Protein AF-A0A7S3BG01-F1 (afdb_monomer_lite)

pLDDT: mean 81.99, std 12.21, range [32.97, 96.56]

Organism: NCBI:txid156174

Structure (mmCIF, N/CA/C/O backbone):
data_AF-A0A7S3BG01-F1
#
_entry.id   AF-A0A7S3BG01-F1
#
loop_
_atom_site.group_PDB
_atom_site.id
_atom_site.type_symbol
_atom_site.label_atom_id
_atom_site.label_alt_id
_atom_site.label_comp_id
_atom_site.label_asym_id
_atom_site.label_entity_id
_atom_site.label_seq_id
_atom_site.pdbx_PDB_ins_code
_atom_site.Cartn_x
_atom_site.Cartn_y
_atom_site.Cartn_z
_atom_site.occupancy
_atom_site.B_iso_or_equiv
_atom_site.auth_seq_id
_atom_site.auth_comp_id
_atom_site.auth_asym_id
_atom_site.auth_atom_id
_atom_site.pdbx_PDB_model_num
ATOM 1 N N . ALA A 1 1 ? -32.555 -2.510 25.939 1.00 49.16 1 ALA A N 1
ATOM 2 C CA . ALA A 1 1 ? -31.211 -2.049 26.339 1.00 49.16 1 ALA A CA 1
ATOM 3 C C . ALA A 1 1 ? -30.240 -2.403 25.221 1.00 49.16 1 ALA A C 1
ATOM 5 O O . ALA A 1 1 ? -30.328 -3.517 24.722 1.00 49.16 1 ALA A O 1
ATOM 6 N N . LEU A 1 2 ? -29.386 -1.474 24.777 1.00 60.56 2 LEU A N 1
ATOM 7 C CA . LEU A 1 2 ? -28.295 -1.817 23.855 1.00 60.56 2 LEU A CA 1
ATOM 8 C C . LEU A 1 2 ? -27.398 -2.842 24.545 1.00 60.56 2 LEU A C 1
ATOM 10 O O . LEU A 1 2 ? -27.028 -2.642 25.704 1.00 60.56 2 LEU A O 1
ATOM 14 N N . THR A 1 3 ? -27.088 -3.946 23.868 1.00 81.50 3 THR A N 1
ATOM 15 C CA . THR A 1 3 ? -26.146 -4.912 24.431 1.00 81.50 3 THR A CA 1
ATOM 16 C C . THR A 1 3 ? -24.765 -4.255 24.518 1.00 81.50 3 THR A C 1
ATOM 18 O O . THR A 1 3 ? -24.437 -3.368 23.729 1.00 81.50 3 THR A O 1
ATOM 21 N N . LEU A 1 4 ? -23.938 -4.665 25.483 1.00 81.62 4 LEU A N 1
ATOM 22 C CA . LEU A 1 4 ? -22.584 -4.119 25.676 1.00 81.62 4 LEU A CA 1
ATOM 23 C C . LEU A 1 4 ? -21.764 -4.191 24.369 1.00 81.62 4 LEU A C 1
ATOM 25 O O . LEU A 1 4 ? -21.050 -3.257 24.009 1.00 81.62 4 LEU A O 1
ATOM 29 N N . ARG A 1 5 ? -21.987 -5.259 23.592 1.00 83.81 5 ARG A N 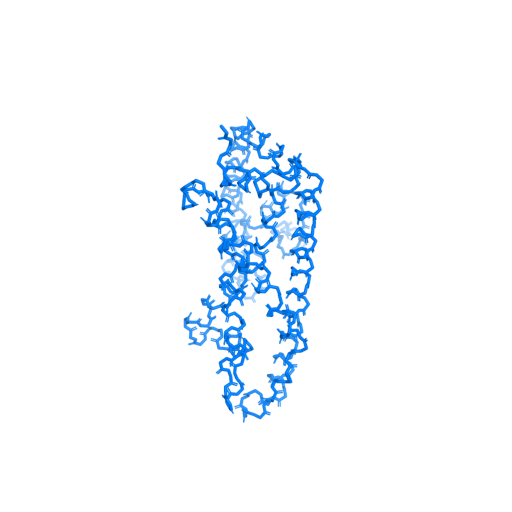1
ATOM 30 C CA . ARG A 1 5 ? -21.440 -5.463 22.248 1.00 83.81 5 ARG A CA 1
ATOM 31 C C . ARG A 1 5 ? -21.884 -4.398 21.243 1.00 83.81 5 ARG A C 1
ATOM 33 O O . ARG A 1 5 ? -21.041 -3.898 20.507 1.00 83.81 5 ARG A O 1
ATOM 40 N N . ASP A 1 6 ? -23.163 -4.026 21.215 1.00 83.81 6 ASP A N 1
ATOM 41 C CA . ASP A 1 6 ? -23.673 -3.003 20.289 1.00 83.81 6 ASP A CA 1
ATOM 42 C C . ASP A 1 6 ? -23.096 -1.619 20.601 1.00 83.81 6 ASP A C 1
ATOM 44 O O . ASP A 1 6 ? -22.781 -0.847 19.692 1.00 83.81 6 ASP A O 1
ATOM 48 N N . SER A 1 7 ? -22.914 -1.312 21.887 1.00 84.38 7 SER A N 1
ATOM 49 C CA . SER A 1 7 ? -22.256 -0.082 22.333 1.00 84.38 7 SER A CA 1
ATOM 50 C C . SER A 1 7 ? -20.783 -0.049 21.911 1.00 84.38 7 SER A C 1
ATOM 52 O O . SER A 1 7 ? -20.334 0.948 21.344 1.00 84.38 7 SER A O 1
ATOM 54 N N . CYS A 1 8 ? -20.043 -1.150 22.093 1.00 85.25 8 CYS A N 1
ATOM 55 C CA . CYS A 1 8 ? -18.658 -1.261 21.626 1.00 85.25 8 CYS A CA 1
ATOM 56 C C . CYS A 1 8 ? -18.545 -1.234 20.094 1.00 85.25 8 CYS A C 1
ATOM 58 O O . CYS A 1 8 ? -17.636 -0.608 19.550 1.00 85.25 8 CYS A O 1
ATOM 60 N N . TYR A 1 9 ? -19.482 -1.860 19.380 1.00 86.81 9 TYR A N 1
ATOM 61 C CA . TYR A 1 9 ? -19.549 -1.789 17.924 1.00 86.81 9 TYR A CA 1
ATOM 62 C C . TYR A 1 9 ? -19.709 -0.343 17.453 1.00 86.81 9 TYR A C 1
ATOM 64 O O . TYR A 1 9 ? -18.933 0.107 16.615 1.00 86.81 9 TYR A O 1
ATOM 72 N N . ARG A 1 10 ? -20.663 0.409 18.021 1.00 84.44 10 ARG A N 1
ATOM 73 C CA . ARG A 1 10 ? -20.873 1.827 17.683 1.00 84.44 10 ARG A CA 1
ATOM 74 C C . ARG A 1 10 ? -19.623 2.662 17.959 1.00 84.44 10 ARG A C 1
ATOM 76 O O . ARG A 1 10 ? -19.228 3.444 17.098 1.00 84.44 10 ARG A O 1
ATOM 83 N N . PHE A 1 11 ? -18.962 2.428 19.091 1.00 88.12 11 PHE A N 1
ATOM 84 C CA . PHE A 1 11 ? -17.703 3.087 19.439 1.00 88.12 11 PHE A CA 1
ATOM 85 C C . PHE A 1 11 ? -16.589 2.841 18.402 1.00 88.12 11 PHE A C 1
ATOM 87 O O . PHE A 1 11 ? -15.904 3.775 17.999 1.00 88.12 11 PHE A O 1
ATOM 94 N N . LEU A 1 12 ? -16.419 1.600 17.929 1.00 84.69 12 LEU A N 1
ATOM 95 C CA . LEU A 1 12 ? -15.351 1.233 16.983 1.00 84.69 12 LEU A CA 1
ATOM 96 C C . LEU A 1 12 ? -15.698 1.494 15.508 1.00 84.69 12 LEU A C 1
ATOM 98 O O . LEU A 1 12 ? -14.804 1.629 14.669 1.00 84.69 12 LEU A O 1
ATOM 102 N N . ALA A 1 13 ? -16.983 1.482 15.152 1.00 81.12 13 ALA A N 1
ATOM 103 C CA . ALA A 1 13 ? -17.444 1.625 13.772 1.00 81.12 13 ALA A CA 1
ATOM 104 C C . ALA A 1 13 ? -17.638 3.092 13.365 1.00 81.12 13 ALA A C 1
ATOM 106 O O . ALA A 1 13 ? -17.396 3.441 12.206 1.00 81.12 13 ALA A O 1
ATOM 107 N N . SER A 1 14 ? -18.061 3.951 14.297 1.00 81.75 14 SER A N 1
ATOM 108 C CA . SER A 1 14 ? -18.353 5.360 14.025 1.00 81.75 14 SER A CA 1
ATOM 109 C C . SER A 1 14 ? -17.494 6.296 14.881 1.00 81.75 14 SER A C 1
ATOM 111 O O . SER A 1 14 ? -17.757 6.416 16.072 1.00 81.75 14 SER A O 1
ATOM 113 N N . PRO A 1 15 ? -16.533 7.039 14.292 1.00 80.56 15 PRO A N 1
ATOM 114 C CA . PRO A 1 15 ? -15.675 7.954 15.052 1.00 80.56 15 PRO A CA 1
ATOM 115 C C . PRO A 1 15 ? -16.462 9.082 15.739 1.00 80.56 15 PRO A C 1
ATOM 117 O O . PRO A 1 15 ? -16.045 9.583 16.773 1.00 80.56 15 PRO A O 1
ATOM 120 N N . ASN A 1 16 ? -17.633 9.444 15.204 1.00 82.25 16 ASN A N 1
ATOM 121 C CA . ASN A 1 16 ? -18.475 10.520 15.731 1.00 82.25 16 ASN A CA 1
ATOM 122 C C . ASN A 1 16 ? -19.481 10.055 16.802 1.00 82.25 16 ASN A C 1
ATOM 124 O O . ASN A 1 16 ? -20.360 10.829 17.168 1.00 82.25 16 ASN A O 1
ATOM 128 N N . SER A 1 17 ? -19.420 8.806 17.285 1.00 87.06 17 SER A N 1
ATOM 129 C CA . SER A 1 17 ? -20.391 8.325 18.283 1.00 87.06 17 SER A CA 1
ATOM 130 C C . SER A 1 17 ? -20.211 8.955 19.664 1.00 87.06 17 SER A C 1
ATOM 132 O O . SER A 1 17 ? -21.179 9.094 20.404 1.00 87.06 17 SER A O 1
ATOM 134 N N . SER A 1 18 ? -18.974 9.282 20.039 1.00 90.75 18 SER A N 1
ATOM 135 C CA . SER A 1 18 ? -18.628 9.906 21.318 1.00 90.75 18 SER A CA 1
ATOM 136 C C . SER A 1 18 ? -17.285 10.625 21.212 1.00 90.75 18 SER A C 1
ATOM 138 O O . SER A 1 18 ? -16.459 10.288 20.365 1.00 90.75 18 SER A O 1
ATOM 140 N N . THR A 1 19 ? -17.016 11.570 22.115 1.00 88.44 19 THR A N 1
ATOM 141 C CA . THR A 1 19 ? -15.713 12.255 22.184 1.00 88.44 19 THR A CA 1
ATOM 142 C C . THR A 1 19 ? -14.562 11.268 22.399 1.00 88.44 19 THR A C 1
ATOM 144 O O . THR A 1 19 ? -13.500 11.410 21.802 1.00 88.44 19 THR A O 1
ATOM 147 N N . SER A 1 20 ? -14.777 10.215 23.194 1.00 89.00 20 SER A N 1
ATOM 148 C CA . SER A 1 20 ? -13.797 9.141 23.389 1.00 89.00 20 SER A CA 1
ATOM 149 C C . SER A 1 20 ? -13.569 8.307 22.123 1.00 89.00 20 SER A C 1
ATOM 151 O O . SER A 1 20 ? -12.427 7.956 21.831 1.00 89.00 20 SER A O 1
ATOM 153 N N . ALA A 1 21 ? -14.620 8.028 21.343 1.00 88.06 21 ALA A N 1
ATOM 154 C CA . ALA A 1 21 ? -14.506 7.323 20.065 1.00 88.06 21 ALA A CA 1
ATOM 155 C C . ALA A 1 21 ? -13.733 8.159 19.046 1.00 88.06 21 ALA A C 1
ATOM 157 O O . ALA A 1 21 ? -12.915 7.620 18.297 1.00 88.06 21 ALA A O 1
ATOM 158 N N . LEU A 1 22 ? -13.947 9.477 19.062 1.00 88.12 22 LEU A N 1
ATOM 159 C CA . LEU A 1 22 ? -13.232 10.420 18.218 1.00 88.12 22 LEU A CA 1
ATOM 160 C C . LEU A 1 22 ? -11.743 10.445 18.568 1.00 88.12 22 LEU A C 1
ATOM 162 O O . LEU A 1 22 ? -10.914 10.292 17.678 1.00 88.12 22 LEU A O 1
ATOM 166 N N . LEU A 1 23 ? -11.397 10.570 19.853 1.00 90.38 23 LEU A N 1
ATOM 167 C CA . LEU A 1 23 ? -10.003 10.561 20.308 1.00 90.38 23 LEU A CA 1
ATOM 168 C C . LEU A 1 23 ? -9.296 9.246 19.966 1.00 90.38 23 LEU A C 1
ATOM 170 O O . LEU A 1 23 ? -8.207 9.269 19.398 1.00 90.38 23 LEU A O 1
ATOM 174 N N . PHE A 1 24 ? -9.931 8.107 20.249 1.00 89.94 24 PHE A N 1
ATOM 175 C CA . PHE A 1 24 ? -9.386 6.792 19.909 1.00 89.94 24 PHE A CA 1
ATOM 176 C C . PHE A 1 24 ? -9.181 6.636 18.397 1.00 89.94 24 PHE A C 1
ATOM 178 O O . PHE A 1 24 ? -8.123 6.202 17.947 1.00 89.94 24 PHE A O 1
ATOM 185 N N . SER A 1 25 ? -10.169 7.038 17.597 1.00 87.19 25 SER A N 1
ATOM 186 C CA . SER A 1 25 ? -10.097 6.969 16.136 1.00 87.19 25 SER A CA 1
ATOM 187 C C . SER A 1 25 ? -9.003 7.871 15.562 1.00 87.19 25 SER A C 1
ATOM 189 O O . SER A 1 25 ? -8.256 7.440 14.686 1.00 87.19 25 SER A O 1
ATOM 191 N N . SER A 1 26 ? -8.871 9.096 16.076 1.00 87.31 26 SER A N 1
ATOM 192 C CA . SER A 1 26 ? -7.808 10.031 15.697 1.00 87.31 26 SER A CA 1
ATOM 193 C C . SER A 1 26 ? -6.425 9.502 16.074 1.00 87.31 26 SER A C 1
ATOM 195 O O . SER A 1 26 ? -5.495 9.606 15.279 1.00 87.31 26 SER A O 1
ATOM 197 N N . PHE A 1 27 ? -6.293 8.872 17.245 1.00 90.44 27 PHE A N 1
ATOM 198 C CA . PHE A 1 27 ? -5.055 8.220 17.672 1.00 90.44 27 PHE A CA 1
ATOM 199 C C . PHE A 1 27 ? -4.664 7.062 16.740 1.00 90.44 27 PHE A C 1
ATOM 201 O O . PHE A 1 27 ? -3.536 7.021 16.251 1.00 90.44 27 PHE A O 1
ATOM 208 N N . VAL A 1 28 ? -5.605 6.162 16.429 1.00 88.56 28 VAL A N 1
ATOM 209 C CA . VAL A 1 28 ? -5.383 5.032 15.507 1.00 88.56 28 VAL A CA 1
ATOM 210 C C . VAL A 1 28 ? -5.031 5.510 14.093 1.00 88.56 28 VAL A C 1
ATOM 212 O O . VAL A 1 28 ? -4.204 4.903 13.408 1.00 88.56 28 VAL A O 1
ATOM 215 N N . LEU A 1 29 ? -5.631 6.609 13.639 1.00 87.56 29 LEU A N 1
ATOM 216 C CA . LEU A 1 29 ? -5.275 7.225 12.366 1.00 87.56 29 LEU A CA 1
ATOM 217 C C . LEU A 1 29 ? -3.842 7.769 12.400 1.00 87.56 29 LEU A C 1
ATOM 219 O O . LEU A 1 29 ? -3.043 7.427 11.532 1.00 87.56 29 LEU A O 1
ATOM 223 N N . LEU A 1 30 ? -3.500 8.560 13.416 1.00 90.31 30 LEU A N 1
ATOM 224 C CA . LEU A 1 30 ? -2.181 9.173 13.551 1.00 90.31 30 LEU A CA 1
ATOM 225 C C . LEU A 1 30 ? -1.074 8.114 13.609 1.00 90.31 30 LEU A C 1
ATOM 227 O O . LEU A 1 30 ? -0.109 8.198 12.851 1.00 90.31 30 LEU A O 1
ATOM 231 N N . ILE A 1 31 ? -1.245 7.066 14.418 1.00 91.31 31 ILE A N 1
ATOM 232 C CA . ILE A 1 31 ? -0.265 5.975 14.498 1.00 91.31 31 ILE A CA 1
ATOM 233 C C . ILE A 1 31 ? -0.158 5.198 13.175 1.00 91.31 31 ILE A C 1
ATOM 235 O O . ILE A 1 31 ? 0.930 4.763 12.801 1.00 91.31 31 ILE A O 1
ATOM 239 N N . SER A 1 32 ? -1.254 5.079 12.415 1.00 89.31 32 SER A N 1
ATOM 240 C CA . SER A 1 32 ? -1.233 4.460 11.084 1.00 89.31 32 SER A CA 1
ATOM 241 C C . SER A 1 32 ? -0.465 5.308 10.064 1.00 89.31 32 SER A C 1
ATOM 243 O O . SER A 1 32 ? 0.279 4.742 9.267 1.00 89.31 32 SER A O 1
ATOM 245 N N . VAL A 1 33 ? -0.588 6.645 10.099 1.00 90.19 33 VAL A N 1
ATOM 246 C CA . VAL A 1 33 ? 0.218 7.551 9.253 1.00 90.19 33 VAL A CA 1
ATOM 247 C C . VAL A 1 33 ? 1.697 7.406 9.596 1.00 90.19 33 VAL A C 1
ATOM 249 O O . VAL A 1 33 ? 2.514 7.173 8.705 1.00 90.19 33 VAL A O 1
ATOM 252 N N . ILE A 1 34 ? 2.039 7.494 10.885 1.00 91.56 34 ILE A N 1
ATOM 253 C CA . ILE A 1 34 ? 3.430 7.385 11.339 1.00 91.56 34 ILE A CA 1
ATOM 254 C C . ILE A 1 34 ? 4.006 6.022 10.942 1.00 91.56 34 ILE A C 1
ATOM 256 O O . ILE A 1 34 ? 5.117 5.968 10.433 1.00 91.56 34 ILE A O 1
ATOM 260 N N . SER A 1 35 ? 3.237 4.935 11.070 1.00 91.38 35 SER A N 1
ATOM 261 C CA . SER A 1 35 ? 3.665 3.598 10.637 1.00 91.38 35 SER A CA 1
ATOM 262 C C . SER A 1 35 ? 4.067 3.544 9.159 1.00 91.38 35 SER A C 1
ATOM 264 O O . SER A 1 35 ? 5.049 2.879 8.835 1.00 91.38 35 SER A O 1
ATOM 266 N N . ILE A 1 36 ? 3.350 4.234 8.267 1.00 90.69 36 ILE A N 1
ATOM 267 C CA . ILE A 1 36 ? 3.670 4.264 6.829 1.00 90.69 36 ILE A CA 1
ATOM 268 C C . ILE A 1 36 ? 4.959 5.051 6.580 1.00 90.69 36 ILE A C 1
ATOM 270 O O . ILE A 1 36 ? 5.802 4.616 5.799 1.00 90.69 36 ILE A O 1
ATOM 274 N N . ILE A 1 37 ? 5.135 6.180 7.271 1.00 91.44 37 ILE A N 1
ATOM 275 C CA . ILE A 1 37 ? 6.354 6.992 7.169 1.00 91.44 37 ILE A CA 1
ATOM 276 C C . ILE A 1 37 ? 7.558 6.195 7.680 1.00 91.44 37 ILE A C 1
ATOM 278 O O . ILE A 1 37 ? 8.570 6.105 6.989 1.00 91.44 37 ILE A O 1
ATOM 282 N N . THR A 1 38 ? 7.442 5.559 8.850 1.00 90.06 38 THR A N 1
ATOM 283 C CA . THR A 1 38 ? 8.518 4.724 9.395 1.00 90.06 38 THR A CA 1
ATOM 284 C C . THR A 1 38 ? 8.839 3.554 8.473 1.00 90.06 38 THR A C 1
ATOM 286 O O . THR A 1 38 ? 10.011 3.288 8.240 1.00 90.06 38 THR A O 1
ATOM 289 N N . LEU A 1 39 ? 7.828 2.904 7.889 1.00 88.12 39 LEU A N 1
ATOM 290 C CA . LEU A 1 39 ? 8.026 1.831 6.914 1.00 88.12 39 LEU A CA 1
ATOM 291 C C . LEU A 1 39 ? 8.820 2.303 5.689 1.00 88.12 39 LEU A C 1
ATOM 293 O O . LEU A 1 39 ? 9.698 1.582 5.223 1.00 88.12 39 LEU A O 1
ATOM 297 N N . ALA A 1 40 ? 8.513 3.489 5.159 1.00 88.94 40 ALA A N 1
ATOM 298 C CA . ALA A 1 40 ? 9.223 4.044 4.010 1.00 88.94 40 ALA A CA 1
ATOM 299 C C . ALA A 1 40 ? 10.697 4.326 4.342 1.00 88.94 40 ALA A C 1
ATOM 301 O O . ALA A 1 40 ? 11.585 3.954 3.575 1.00 88.94 40 ALA A O 1
ATOM 302 N N . ILE A 1 41 ? 10.954 4.924 5.510 1.00 89.56 41 ILE A N 1
ATOM 303 C CA . ILE A 1 41 ? 12.311 5.198 5.999 1.00 89.56 41 ILE A CA 1
ATOM 304 C C . ILE A 1 41 ? 13.077 3.890 6.230 1.00 89.56 41 ILE A C 1
ATOM 306 O O . ILE A 1 41 ? 14.218 3.763 5.792 1.00 89.56 41 ILE A O 1
ATOM 310 N N . GLU A 1 42 ? 12.452 2.904 6.876 1.00 84.75 42 GLU A N 1
ATOM 311 C CA . GLU A 1 42 ? 13.056 1.598 7.147 1.00 84.75 42 GLU A CA 1
ATOM 312 C C . GLU A 1 42 ? 13.398 0.877 5.840 1.00 84.75 42 GLU A C 1
ATOM 314 O O . GLU A 1 42 ? 14.542 0.484 5.651 1.00 84.75 42 GLU A O 1
ATOM 319 N N . ASN A 1 43 ? 12.464 0.791 4.887 1.00 83.81 43 ASN A N 1
ATOM 320 C CA . ASN A 1 43 ? 12.722 0.174 3.584 1.00 83.81 43 ASN A CA 1
ATOM 321 C C . ASN A 1 43 ? 13.886 0.852 2.838 1.00 83.81 43 ASN A C 1
ATOM 323 O O . ASN A 1 43 ? 14.721 0.161 2.254 1.00 83.81 43 ASN A O 1
ATOM 327 N N . ASN A 1 44 ? 13.966 2.186 2.869 1.00 85.69 44 ASN A N 1
ATOM 328 C CA . ASN A 1 44 ? 15.070 2.920 2.251 1.00 85.69 44 ASN A CA 1
ATOM 329 C C . ASN A 1 44 ? 16.413 2.603 2.926 1.00 85.69 44 ASN A C 1
ATOM 331 O O . ASN A 1 44 ? 17.391 2.288 2.249 1.00 85.69 44 ASN A O 1
ATOM 335 N N . ASN A 1 45 ? 16.454 2.634 4.259 1.00 83.31 45 ASN A N 1
ATOM 336 C CA . ASN A 1 45 ? 17.669 2.347 5.019 1.00 83.31 45 ASN A CA 1
ATOM 337 C C . ASN A 1 45 ? 18.151 0.910 4.793 1.00 83.31 45 ASN A C 1
ATOM 339 O O . ASN A 1 45 ? 19.341 0.699 4.572 1.00 83.31 45 ASN A O 1
ATOM 343 N N . GLU A 1 46 ? 17.239 -0.063 4.789 1.00 79.25 46 GLU A N 1
ATOM 344 C CA . GLU A 1 46 ? 17.565 -1.466 4.512 1.00 79.25 46 GLU A CA 1
ATOM 345 C C . GLU A 1 46 ? 18.097 -1.643 3.085 1.00 79.25 46 GLU A C 1
ATOM 347 O O . GLU A 1 46 ? 19.096 -2.325 2.878 1.00 79.25 46 GLU A O 1
ATOM 352 N N . THR A 1 47 ? 17.509 -0.955 2.103 1.00 79.62 47 THR A N 1
ATOM 353 C CA . THR A 1 47 ? 17.993 -0.990 0.712 1.00 79.62 47 THR A CA 1
ATOM 354 C C . THR A 1 47 ? 19.411 -0.426 0.591 1.00 79.62 47 THR A C 1
ATOM 356 O O . THR A 1 47 ? 20.250 -0.996 -0.106 1.00 79.62 47 THR A O 1
ATOM 359 N N . ILE A 1 48 ? 19.714 0.675 1.288 1.00 83.06 48 ILE A N 1
ATOM 360 C CA . ILE A 1 48 ? 21.059 1.271 1.299 1.00 83.06 48 ILE A CA 1
ATOM 361 C C . ILE A 1 48 ? 22.066 0.332 1.971 1.00 83.06 48 ILE A C 1
ATOM 363 O O . ILE A 1 48 ? 23.155 0.132 1.436 1.00 83.06 48 ILE A O 1
ATOM 367 N N . LYS A 1 49 ? 21.700 -0.273 3.109 1.00 80.75 49 LYS A N 1
ATOM 368 C CA . LYS A 1 49 ? 22.544 -1.254 3.806 1.00 80.75 49 LYS A CA 1
ATOM 369 C C . LYS A 1 49 ? 22.862 -2.456 2.915 1.00 80.75 49 LYS A C 1
ATOM 371 O O . LYS A 1 49 ? 24.028 -2.825 2.827 1.00 80.75 49 LYS A O 1
ATOM 376 N N . LEU A 1 50 ? 21.864 -3.013 2.219 1.00 78.19 50 LEU A N 1
ATOM 377 C CA . LEU A 1 50 ? 22.078 -4.090 1.243 1.00 78.19 50 LEU A CA 1
ATOM 378 C C . LEU A 1 50 ? 23.033 -3.657 0.148 1.00 78.19 50 LEU A C 1
ATOM 380 O O . LEU A 1 50 ? 24.016 -4.338 -0.107 1.00 78.19 50 LEU A O 1
ATOM 384 N N . ARG A 1 51 ? 22.765 -2.512 -0.484 1.00 83.12 51 ARG A N 1
ATOM 385 C CA . ARG A 1 51 ? 23.587 -2.023 -1.592 1.00 83.12 51 ARG A CA 1
ATOM 386 C C . ARG A 1 51 ? 25.055 -1.890 -1.187 1.00 83.12 51 ARG A C 1
ATOM 388 O O . ARG A 1 51 ? 25.923 -2.312 -1.942 1.00 83.12 51 ARG A O 1
ATOM 395 N N . ASN A 1 52 ? 25.323 -1.339 -0.004 1.00 84.94 52 ASN A N 1
ATOM 396 C CA . ASN A 1 52 ? 26.684 -1.202 0.507 1.00 84.94 52 ASN A CA 1
ATOM 397 C C . ASN A 1 52 ? 27.299 -2.576 0.835 1.00 84.94 52 ASN A C 1
ATOM 399 O O . ASN A 1 52 ? 28.422 -2.845 0.432 1.00 84.94 52 ASN A O 1
ATOM 403 N N . ALA A 1 53 ? 26.547 -3.486 1.467 1.00 80.75 53 ALA A N 1
ATOM 404 C CA . ALA A 1 53 ? 27.030 -4.832 1.790 1.00 80.75 53 ALA A 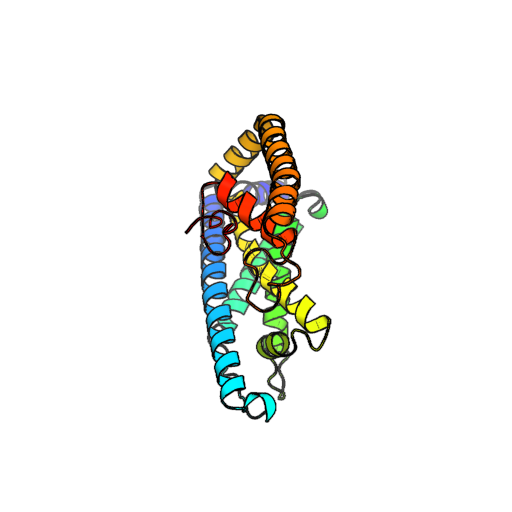CA 1
ATOM 405 C C . ALA A 1 53 ? 27.344 -5.688 0.546 1.00 80.75 53 ALA A C 1
ATOM 407 O O . ALA A 1 53 ? 28.283 -6.484 0.568 1.00 80.75 53 ALA A O 1
ATOM 408 N N . LEU A 1 54 ? 26.575 -5.522 -0.538 1.00 82.38 54 LEU A N 1
ATOM 409 C CA . LEU A 1 54 ? 26.864 -6.140 -1.834 1.00 82.38 54 LEU A CA 1
ATOM 410 C C . LEU A 1 54 ? 28.107 -5.520 -2.488 1.00 82.38 54 LEU A C 1
ATOM 412 O O . LEU A 1 54 ? 28.922 -6.256 -3.037 1.00 82.38 54 LEU A O 1
ATOM 416 N N . ALA A 1 55 ? 28.269 -4.194 -2.420 1.00 85.88 55 ALA A N 1
ATOM 417 C CA . ALA A 1 55 ? 29.432 -3.502 -2.980 1.00 85.88 55 ALA A CA 1
ATOM 418 C C . ALA A 1 55 ? 30.740 -3.875 -2.261 1.00 85.88 55 ALA A C 1
ATOM 420 O O . ALA A 1 55 ? 31.760 -4.082 -2.913 1.00 85.88 55 ALA A O 1
ATOM 421 N N . ASP A 1 56 ? 30.688 -4.020 -0.936 1.00 85.88 56 ASP A N 1
ATOM 422 C CA . ASP A 1 56 ? 31.841 -4.367 -0.100 1.00 85.88 56 ASP A CA 1
ATOM 423 C C . ASP A 1 56 ? 32.130 -5.883 -0.073 1.00 85.88 56 ASP A C 1
ATOM 425 O O . ASP A 1 56 ? 33.070 -6.324 0.584 1.00 85.88 56 ASP A O 1
ATOM 429 N N . GLY A 1 57 ? 31.304 -6.715 -0.721 1.00 80.25 57 GLY A N 1
ATOM 430 C CA . GLY A 1 57 ? 31.437 -8.181 -0.734 1.00 80.25 57 GLY A CA 1
ATOM 431 C C . GLY A 1 57 ? 31.123 -8.885 0.597 1.00 80.25 57 GLY A C 1
ATOM 432 O O . GLY A 1 57 ? 30.992 -10.108 0.627 1.00 80.25 57 GLY A O 1
ATOM 433 N N . THR A 1 58 ? 30.922 -8.133 1.683 1.00 79.00 58 THR A N 1
ATOM 434 C CA . THR A 1 58 ? 30.616 -8.646 3.035 1.00 79.00 58 THR A CA 1
ATOM 435 C C . THR A 1 58 ? 29.339 -9.485 3.097 1.00 79.00 58 THR A C 1
ATOM 437 O O . THR A 1 58 ? 29.216 -10.375 3.940 1.00 79.00 58 THR A O 1
ATOM 440 N N . TYR A 1 59 ? 28.385 -9.235 2.191 1.00 73.00 59 TYR A N 1
ATOM 441 C CA . TYR A 1 59 ? 27.178 -10.050 2.075 1.00 73.00 59 TYR A CA 1
ATOM 442 C C . TYR A 1 59 ? 27.481 -11.474 1.578 1.00 73.00 59 TYR A C 1
ATOM 444 O O . TYR A 1 59 ? 26.972 -12.443 2.140 1.00 73.00 59 TYR A O 1
ATOM 452 N N . ALA A 1 60 ? 28.327 -11.608 0.550 1.00 73.38 60 ALA A N 1
ATOM 453 C CA . ALA A 1 60 ? 28.699 -12.899 -0.033 1.00 73.38 60 ALA A CA 1
ATOM 454 C C . ALA A 1 60 ? 29.611 -13.713 0.897 1.00 73.38 60 ALA A C 1
ATOM 456 O O . ALA A 1 60 ? 29.507 -14.936 0.953 1.00 73.38 60 ALA A O 1
ATOM 457 N N . ASP A 1 61 ? 30.459 -13.022 1.657 1.00 74.44 61 ASP A N 1
ATOM 458 C CA . ASP A 1 61 ? 31.381 -13.616 2.629 1.00 74.44 61 ASP A CA 1
ATOM 459 C C . ASP A 1 61 ? 30.690 -13.993 3.959 1.00 74.44 61 ASP A C 1
ATOM 461 O O . ASP A 1 61 ? 31.293 -14.580 4.853 1.00 74.44 61 ASP A O 1
ATOM 465 N N . GLY A 1 62 ? 29.404 -13.647 4.123 1.00 70.12 62 GLY A N 1
ATOM 466 C CA . GLY A 1 62 ? 28.629 -13.938 5.335 1.00 70.12 62 GLY A CA 1
ATOM 467 C C . GLY A 1 62 ? 29.092 -13.176 6.584 1.00 70.12 62 GLY A C 1
ATOM 468 O O . GLY A 1 62 ? 28.602 -13.444 7.678 1.00 70.12 62 GLY A O 1
ATOM 469 N N . THR A 1 63 ? 30.010 -12.220 6.430 1.00 68.94 63 THR A N 1
ATOM 470 C CA . THR A 1 63 ? 30.576 -11.388 7.504 1.00 68.94 63 THR A CA 1
ATOM 471 C C . THR A 1 63 ? 29.741 -10.140 7.793 1.00 68.94 63 THR A C 1
ATOM 473 O O . THR A 1 63 ? 30.004 -9.419 8.758 1.00 68.94 63 THR A O 1
ATOM 476 N N . TYR A 1 64 ? 28.704 -9.886 6.991 1.00 68.50 64 TYR A N 1
ATOM 477 C CA . TYR A 1 64 ? 27.748 -8.813 7.231 1.00 68.50 64 TYR A CA 1
ATOM 478 C C . TYR A 1 64 ? 26.966 -9.039 8.534 1.00 68.50 64 TYR A C 1
ATOM 480 O O . TYR A 1 64 ? 26.136 -9.944 8.635 1.00 68.50 64 TYR A O 1
ATOM 488 N N . ASN A 1 65 ? 27.185 -8.165 9.518 1.00 63.75 65 ASN A N 1
ATOM 489 C CA . ASN A 1 65 ? 26.392 -8.128 10.740 1.00 63.75 65 ASN A CA 1
ATOM 490 C C . ASN A 1 65 ? 25.299 -7.053 10.608 1.00 63.75 65 ASN A C 1
ATOM 492 O O . ASN A 1 65 ? 25.619 -5.860 10.656 1.00 63.75 65 ASN A O 1
ATOM 496 N N . PRO A 1 66 ? 24.018 -7.421 10.423 1.00 64.19 66 PRO A N 1
ATOM 497 C CA . PRO A 1 66 ? 22.944 -6.446 10.468 1.00 64.19 66 PRO A CA 1
ATOM 498 C C . PRO A 1 66 ? 22.858 -5.898 11.892 1.00 64.19 66 PRO A C 1
ATOM 500 O O . PRO A 1 66 ? 22.392 -6.586 12.799 1.00 64.19 66 PRO A O 1
ATOM 503 N N . GLU A 1 67 ? 23.307 -4.658 12.100 1.00 59.91 67 GLU A N 1
ATOM 504 C CA . GLU A 1 67 ? 23.082 -3.963 13.368 1.00 59.91 67 GLU A CA 1
ATOM 505 C C . GLU A 1 67 ? 21.607 -4.077 13.764 1.00 59.91 67 GLU A C 1
ATOM 507 O O . GLU A 1 67 ? 20.726 -3.884 12.916 1.00 59.91 67 GLU A O 1
ATOM 512 N N . LEU A 1 68 ? 21.350 -4.380 15.046 1.00 54.00 68 LEU A N 1
ATOM 513 C CA . LEU A 1 68 ? 20.001 -4.480 15.598 1.00 54.00 68 LEU A CA 1
ATOM 514 C C . LEU A 1 68 ? 19.173 -3.285 15.120 1.00 54.00 68 LEU A C 1
ATOM 516 O O . LEU A 1 68 ? 19.498 -2.128 15.400 1.00 54.00 68 LEU A O 1
ATOM 520 N N . ASN A 1 69 ? 18.105 -3.574 14.378 1.00 63.31 69 ASN A N 1
ATOM 521 C CA . ASN A 1 69 ? 17.267 -2.541 13.798 1.00 63.31 69 ASN A CA 1
ATOM 522 C C . ASN A 1 69 ? 16.736 -1.634 14.911 1.00 63.31 69 ASN A C 1
ATOM 524 O O . ASN A 1 69 ? 15.900 -2.047 15.713 1.00 63.31 69 ASN A O 1
ATOM 528 N N . SER A 1 70 ? 17.167 -0.368 14.913 1.00 67.00 70 SER A N 1
ATOM 529 C CA . SER A 1 70 ? 16.675 0.679 15.825 1.00 67.00 70 SER A CA 1
ATOM 530 C C . SER A 1 70 ? 15.134 0.769 15.836 1.00 67.00 70 SER A C 1
ATOM 532 O O . SER A 1 70 ? 14.522 1.132 16.837 1.00 67.00 70 SER A O 1
ATOM 534 N N . PHE A 1 71 ? 14.487 0.333 14.749 1.00 81.12 71 PHE A N 1
ATOM 535 C CA . PHE A 1 71 ? 13.034 0.298 14.583 1.00 81.12 71 PHE A CA 1
ATOM 536 C C . PHE A 1 71 ? 12.338 -0.974 15.100 1.00 81.12 71 PHE A C 1
ATOM 538 O O . PHE A 1 71 ? 11.110 -1.037 15.079 1.00 81.12 71 PHE A O 1
ATOM 545 N N . GLN A 1 72 ? 13.058 -1.985 15.598 1.00 82.69 72 GLN A N 1
ATOM 546 C CA . GLN A 1 72 ? 12.455 -3.251 16.038 1.00 82.69 72 GLN A CA 1
ATOM 547 C C . GLN A 1 72 ? 11.434 -3.047 17.166 1.00 82.69 72 GLN A C 1
ATOM 549 O O . GLN A 1 72 ? 10.307 -3.536 17.074 1.00 82.69 72 GLN A O 1
ATOM 554 N N . GLY A 1 73 ? 11.792 -2.278 18.201 1.00 86.75 73 GLY A N 1
ATOM 555 C CA . GLY A 1 73 ? 10.878 -1.967 19.307 1.00 86.75 73 GLY A CA 1
ATOM 556 C C . GLY A 1 73 ? 9.633 -1.206 18.840 1.00 86.75 73 GLY A C 1
ATOM 557 O O . GLY A 1 73 ? 8.518 -1.512 19.262 1.00 86.75 73 GLY A O 1
ATOM 558 N N . TRP A 1 74 ? 9.808 -0.277 17.898 1.00 89.81 74 TRP A N 1
ATOM 559 C CA . TRP A 1 74 ? 8.706 0.462 17.285 1.00 89.81 74 TRP A CA 1
ATOM 560 C C . TRP A 1 74 ? 7.763 -0.454 16.493 1.00 89.81 74 TRP A C 1
ATOM 562 O O . TRP A 1 74 ? 6.547 -0.388 16.664 1.00 89.81 74 TRP A O 1
ATOM 572 N N . ASN A 1 75 ? 8.305 -1.370 15.690 1.00 88.88 75 ASN A N 1
ATOM 573 C CA . ASN A 1 75 ? 7.516 -2.329 14.919 1.00 88.88 75 ASN A CA 1
ATOM 574 C C . ASN A 1 75 ? 6.735 -3.303 15.817 1.00 88.88 75 ASN A C 1
ATOM 576 O O . ASN A 1 75 ? 5.584 -3.619 15.513 1.00 88.88 75 ASN A O 1
ATOM 580 N N . ILE A 1 76 ? 7.307 -3.722 16.951 1.00 90.81 76 ILE A N 1
ATOM 581 C CA . ILE A 1 76 ? 6.600 -4.523 17.964 1.00 90.81 76 ILE A CA 1
ATOM 582 C C . ILE A 1 76 ? 5.462 -3.712 18.595 1.00 90.81 76 ILE A C 1
ATOM 584 O O . ILE A 1 76 ? 4.339 -4.204 18.691 1.00 90.81 76 ILE A O 1
ATOM 588 N N . PHE A 1 77 ? 5.715 -2.459 18.981 1.00 93.19 77 PHE A N 1
ATOM 589 C CA . PHE A 1 77 ? 4.691 -1.573 19.541 1.00 93.19 77 PHE A CA 1
ATOM 590 C C . PHE A 1 77 ? 3.514 -1.355 18.571 1.00 93.19 77 PHE A C 1
ATOM 592 O O . PHE A 1 77 ? 2.345 -1.486 18.956 1.00 93.19 77 PHE A O 1
ATOM 599 N N . LEU A 1 78 ? 3.812 -1.091 17.296 1.00 92.38 78 LEU A N 1
ATOM 600 C CA . LEU A 1 78 ? 2.808 -0.975 16.237 1.00 92.38 78 LEU A CA 1
ATOM 601 C C . LEU A 1 78 ? 2.016 -2.274 16.059 1.00 92.38 78 LEU A C 1
ATOM 603 O O . LEU A 1 78 ? 0.789 -2.237 15.937 1.00 92.38 78 LEU A O 1
ATOM 607 N N . LEU A 1 79 ? 2.701 -3.421 16.075 1.00 92.88 79 LEU A N 1
ATOM 608 C CA . LEU A 1 79 ? 2.074 -4.731 15.936 1.00 92.88 79 LEU A CA 1
ATOM 609 C C . LEU A 1 79 ? 1.091 -4.995 17.073 1.00 92.88 79 LEU A C 1
ATOM 611 O O . LEU A 1 79 ? -0.059 -5.336 16.807 1.00 92.88 79 LEU A O 1
ATOM 615 N N . VAL A 1 80 ? 1.514 -4.787 18.320 1.00 94.50 80 VAL A N 1
ATOM 616 C CA . VAL A 1 80 ? 0.653 -4.949 19.498 1.00 94.50 80 VAL A CA 1
ATOM 617 C C . VAL A 1 80 ? -0.570 -4.040 19.392 1.00 94.50 80 VAL A C 1
ATOM 619 O O . VAL A 1 80 ? -1.694 -4.505 19.571 1.00 94.50 80 VAL A O 1
ATOM 622 N N . THR A 1 81 ? -0.378 -2.774 19.017 1.00 93.31 81 THR A N 1
ATOM 623 C CA . THR A 1 81 ? -1.484 -1.817 18.860 1.00 93.31 81 THR A CA 1
ATOM 624 C C . THR A 1 81 ? -2.496 -2.274 17.806 1.00 93.31 81 THR A C 1
ATOM 626 O O . THR A 1 81 ? -3.702 -2.267 18.058 1.00 93.31 81 THR A O 1
ATOM 629 N N . PHE A 1 82 ? -2.030 -2.725 16.638 1.00 92.25 82 PHE A N 1
ATOM 630 C CA . PHE A 1 82 ? -2.916 -3.200 15.573 1.00 92.25 82 PHE A CA 1
ATOM 631 C C . PHE A 1 82 ? -3.565 -4.552 15.877 1.00 92.25 82 PHE A C 1
ATOM 633 O O . PHE A 1 82 ? -4.708 -4.765 15.474 1.00 92.25 82 PHE A O 1
ATOM 640 N N . ILE A 1 83 ? -2.890 -5.445 16.606 1.00 94.38 83 ILE A N 1
ATOM 641 C CA . ILE A 1 83 ? -3.486 -6.698 17.087 1.00 94.38 83 ILE A CA 1
ATOM 642 C C . ILE A 1 83 ? -4.602 -6.396 18.084 1.00 94.38 83 ILE A C 1
ATOM 644 O O . ILE A 1 83 ? -5.689 -6.948 17.947 1.00 94.38 83 ILE A O 1
ATOM 648 N N . ILE A 1 84 ? -4.378 -5.497 19.048 1.00 93.81 84 ILE A N 1
ATOM 649 C CA . ILE A 1 84 ? -5.415 -5.090 20.007 1.00 93.81 84 ILE A CA 1
ATOM 650 C C . ILE A 1 84 ? -6.626 -4.525 19.259 1.00 93.81 84 ILE A C 1
ATOM 652 O O . ILE A 1 84 ? -7.757 -4.931 19.519 1.00 93.81 84 ILE A O 1
ATOM 656 N N . GLU A 1 85 ? -6.403 -3.642 18.284 1.00 91.62 85 GLU A N 1
ATOM 657 C CA . GLU A 1 85 ? -7.473 -3.088 17.451 1.00 91.62 85 GLU A CA 1
ATOM 658 C C . GLU A 1 85 ? -8.242 -4.178 16.677 1.00 91.62 85 GLU A C 1
ATOM 660 O O . GLU A 1 85 ? -9.478 -4.170 16.658 1.00 91.62 85 GLU A O 1
ATOM 665 N N . LEU A 1 86 ? -7.529 -5.132 16.069 1.00 92.44 86 LEU A N 1
ATOM 666 C CA . LEU A 1 86 ? -8.120 -6.254 15.340 1.00 92.44 86 LEU A CA 1
ATOM 667 C C . LEU A 1 86 ? -8.951 -7.147 16.273 1.00 92.44 86 LEU A C 1
ATOM 669 O O . LEU A 1 86 ? -10.104 -7.443 15.962 1.00 92.44 86 LEU A O 1
ATOM 673 N N . CYS A 1 87 ? -8.410 -7.521 17.434 1.00 93.00 87 CYS A N 1
ATOM 674 C CA . CYS A 1 87 ? -9.100 -8.325 18.442 1.00 93.00 87 CYS A CA 1
ATOM 675 C C . CYS A 1 87 ? -10.381 -7.639 18.925 1.00 93.00 87 CYS A C 1
ATOM 677 O O . CYS A 1 87 ? -11.446 -8.258 18.946 1.00 93.00 87 CYS A O 1
ATOM 679 N N . LEU A 1 88 ? -10.312 -6.339 19.236 1.00 90.50 88 LEU A N 1
ATOM 680 C CA . LEU A 1 88 ? -11.486 -5.553 19.617 1.00 90.50 88 LEU A CA 1
ATOM 681 C C . LEU A 1 88 ? -12.571 -5.607 18.532 1.00 90.50 88 LEU A C 1
ATOM 683 O O . LEU A 1 88 ? -13.751 -5.770 18.847 1.00 90.50 88 LEU A O 1
ATOM 687 N N . ARG A 1 89 ? -12.197 -5.533 17.251 1.00 89.38 89 ARG A N 1
ATOM 688 C CA . ARG A 1 89 ? -13.153 -5.595 16.134 1.00 89.38 89 ARG A CA 1
ATOM 689 C C . ARG A 1 89 ? -13.745 -6.978 15.929 1.00 89.38 89 ARG A C 1
ATOM 691 O O . ARG A 1 89 ? -14.957 -7.067 15.751 1.00 89.38 89 ARG A O 1
ATOM 698 N N . VAL A 1 90 ? -12.944 -8.038 16.008 1.00 92.19 90 VAL A N 1
ATOM 699 C CA . VAL A 1 90 ? -13.441 -9.422 15.933 1.00 92.19 90 VAL A CA 1
ATOM 700 C C . VAL A 1 90 ? -14.477 -9.684 17.030 1.00 92.19 90 VAL A C 1
ATOM 702 O O . VAL A 1 90 ? -15.535 -10.242 16.743 1.00 92.19 90 VAL A O 1
ATOM 705 N N . CYS A 1 91 ? -14.220 -9.222 18.257 1.00 89.81 91 CYS A N 1
ATOM 706 C CA . CYS A 1 91 ? -15.133 -9.402 19.386 1.00 89.81 91 CYS A CA 1
ATOM 707 C C . CYS A 1 91 ? -16.412 -8.554 19.269 1.00 89.81 91 CYS A C 1
ATOM 709 O O . CYS A 1 91 ? -17.501 -9.012 19.620 1.00 89.81 91 CYS A O 1
ATOM 711 N N . CYS A 1 92 ? -16.306 -7.313 18.781 1.00 88.31 92 CYS A N 1
ATOM 712 C CA . CYS A 1 92 ? -17.426 -6.370 18.807 1.00 88.31 92 CYS A CA 1
ATOM 713 C C . CYS A 1 92 ? -18.295 -6.405 17.542 1.00 88.31 92 CYS A C 1
ATOM 715 O O . CYS A 1 92 ? -19.485 -6.110 17.624 1.00 88.31 92 CYS A O 1
ATOM 717 N N . TYR A 1 93 ? -17.752 -6.761 16.372 1.00 87.88 93 TYR A N 1
ATOM 718 C CA . TYR A 1 93 ? -18.509 -6.700 15.118 1.00 87.88 93 TYR A CA 1
ATOM 719 C C . TYR A 1 93 ? -19.542 -7.836 15.020 1.00 87.88 93 TYR A C 1
ATOM 721 O O . TYR A 1 93 ? -19.239 -8.992 15.339 1.00 87.88 93 TYR A O 1
ATOM 729 N N . PRO A 1 94 ? -20.778 -7.553 14.572 1.00 82.38 94 PRO A N 1
ATOM 730 C CA . PRO A 1 94 ? -21.729 -8.592 14.196 1.00 82.38 94 PRO A CA 1
ATOM 731 C C . PRO A 1 94 ? -21.225 -9.309 12.936 1.00 82.38 94 PRO A C 1
ATOM 733 O O . PRO A 1 94 ? -21.017 -8.675 11.914 1.00 82.38 94 PRO A O 1
ATOM 736 N N . ALA A 1 95 ? -21.002 -10.627 13.000 1.00 86.56 95 ALA A N 1
ATOM 737 C CA . ALA A 1 95 ? -20.456 -11.422 11.888 1.00 86.56 95 ALA A CA 1
ATOM 738 C C . ALA A 1 95 ? -19.173 -10.805 11.262 1.00 86.56 95 ALA A C 1
ATOM 740 O O . ALA A 1 95 ? -19.189 -10.382 10.102 1.00 86.56 95 ALA A O 1
ATOM 741 N N . PRO A 1 96 ? -18.047 -10.771 12.003 1.00 85.00 96 PRO A N 1
ATOM 742 C CA . PRO A 1 96 ? -16.851 -9.998 11.644 1.00 85.00 96 PRO A CA 1
ATOM 743 C C . PRO A 1 96 ? -16.315 -10.324 10.240 1.00 85.00 96 PRO A C 1
ATOM 745 O O . PRO A 1 96 ? -15.942 -9.421 9.495 1.00 85.00 96 PRO A O 1
ATOM 748 N N . TRP A 1 97 ? -16.378 -11.591 9.829 1.00 86.88 97 TRP A N 1
ATOM 749 C CA . TRP A 1 97 ? -15.894 -12.085 8.534 1.00 86.88 97 TRP A CA 1
ATOM 750 C C . TRP A 1 97 ? -16.588 -11.480 7.306 1.00 86.88 97 TRP A C 1
ATOM 752 O O . TRP A 1 97 ? -16.008 -11.454 6.222 1.00 86.88 97 TRP A O 1
ATOM 762 N N . LYS A 1 98 ? -17.815 -10.967 7.459 1.00 86.69 98 LYS A N 1
ATOM 763 C CA . LYS A 1 98 ? -18.563 -10.327 6.364 1.00 86.69 98 LYS A CA 1
ATOM 764 C C . LYS A 1 98 ? -18.202 -8.851 6.184 1.00 86.69 98 LYS A C 1
ATOM 766 O O . LYS A 1 98 ? -18.570 -8.243 5.182 1.00 86.69 98 LYS A O 1
ATOM 771 N N . HIS A 1 99 ? -17.490 -8.253 7.137 1.00 84.00 99 HIS A N 1
ATOM 772 C CA . HIS A 1 99 ? -17.154 -6.838 7.089 1.00 84.00 99 HIS A CA 1
ATOM 773 C C . HIS A 1 99 ? -15.826 -6.604 6.358 1.00 84.00 99 HIS A C 1
ATOM 775 O O . HIS A 1 99 ? -14.759 -6.908 6.881 1.00 84.00 99 HIS A O 1
ATOM 781 N N . MET A 1 100 ? -15.882 -5.941 5.194 1.00 82.88 100 MET A N 1
ATOM 782 C CA . MET A 1 100 ? -14.707 -5.463 4.427 1.00 82.88 100 MET A CA 1
ATOM 783 C C . MET A 1 100 ? -13.677 -4.728 5.305 1.00 82.88 100 MET A C 1
ATOM 785 O O . MET A 1 100 ? -12.473 -4.810 5.101 1.00 82.88 100 MET A O 1
ATOM 789 N N . MET A 1 101 ? -14.171 -4.030 6.323 1.00 81.25 101 MET A N 1
ATOM 790 C CA . MET A 1 101 ? -13.391 -3.259 7.282 1.00 81.25 101 MET A CA 1
ATOM 791 C C . MET A 1 101 ? -12.452 -4.106 8.149 1.00 81.25 101 MET A C 1
ATOM 793 O O . MET A 1 101 ? -11.385 -3.615 8.501 1.00 81.25 101 MET A O 1
ATOM 797 N N . LEU A 1 102 ? -12.826 -5.351 8.464 1.00 89.69 102 LEU A N 1
ATOM 798 C CA . LEU A 1 102 ? -11.963 -6.294 9.177 1.00 89.69 102 LEU A CA 1
ATOM 799 C C . LEU A 1 102 ? -10.813 -6.757 8.277 1.00 89.69 102 LEU A C 1
ATOM 801 O O . LEU A 1 102 ? -9.672 -6.832 8.718 1.00 89.69 102 LEU A O 1
ATOM 805 N N . TRP A 1 103 ? -11.105 -7.023 7.002 1.00 88.56 103 TRP A N 1
ATOM 806 C CA . TRP A 1 103 ? -10.105 -7.475 6.034 1.00 88.56 103 TRP A CA 1
ATOM 807 C C . TRP A 1 103 ? -8.995 -6.446 5.814 1.00 88.56 103 TRP A C 1
ATOM 809 O O . TRP A 1 103 ? -7.838 -6.830 5.675 1.00 88.56 103 TRP A O 1
ATOM 819 N N . ILE A 1 104 ? -9.314 -5.148 5.873 1.00 88.62 104 ILE A N 1
ATOM 820 C CA . ILE A 1 104 ? -8.298 -4.084 5.865 1.00 88.62 104 ILE A CA 1
ATOM 821 C C . ILE A 1 104 ? -7.377 -4.212 7.086 1.00 88.62 104 ILE A C 1
ATOM 823 O O . ILE A 1 104 ? -6.163 -4.133 6.935 1.00 88.62 104 ILE A O 1
ATOM 827 N N . ASP A 1 105 ? -7.915 -4.450 8.285 1.00 89.56 105 ASP A N 1
ATOM 828 C CA . ASP A 1 105 ? -7.090 -4.606 9.492 1.00 89.56 105 ASP A CA 1
ATOM 829 C C . ASP A 1 105 ? -6.221 -5.866 9.441 1.00 89.56 105 ASP A C 1
ATOM 831 O O . ASP A 1 105 ? -5.051 -5.817 9.816 1.00 89.56 105 ASP A O 1
ATOM 835 N N . VAL A 1 106 ? -6.758 -6.974 8.922 1.00 91.12 106 VAL A N 1
ATOM 836 C CA . VAL A 1 106 ? -5.996 -8.210 8.686 1.00 91.12 106 VAL A CA 1
ATOM 837 C C . VAL A 1 106 ? -4.840 -7.945 7.719 1.00 91.12 106 VAL A C 1
ATOM 839 O O . VAL A 1 106 ? -3.697 -8.277 8.031 1.00 91.12 106 VAL A O 1
ATOM 842 N N . LEU A 1 107 ? -5.109 -7.269 6.596 1.00 89.25 107 LEU A N 1
ATOM 843 C CA . LEU A 1 107 ? -4.093 -6.869 5.617 1.00 89.25 107 LEU A CA 1
ATOM 844 C C . LEU A 1 107 ? -3.025 -5.945 6.226 1.00 89.25 107 LEU A C 1
ATOM 846 O O . LEU A 1 107 ? -1.886 -5.940 5.778 1.00 89.25 107 LEU A O 1
ATOM 850 N N . CYS A 1 108 ? -3.361 -5.184 7.268 1.00 86.69 108 CYS A N 1
ATOM 851 C CA . CYS A 1 108 ? -2.407 -4.343 7.988 1.00 86.69 108 CYS A CA 1
ATOM 852 C C . CYS A 1 108 ? -1.508 -5.145 8.940 1.00 86.69 108 CYS A C 1
ATOM 854 O O . CYS A 1 108 ? -0.304 -4.869 9.014 1.00 86.69 108 CYS A O 1
ATOM 856 N N . VAL A 1 109 ? -2.097 -6.088 9.685 1.00 91.94 109 VAL A N 1
ATOM 857 C CA . VAL A 1 109 ? -1.429 -6.870 10.737 1.00 91.94 109 VAL A CA 1
ATOM 858 C C . VAL A 1 109 ? -0.516 -7.936 10.140 1.00 91.94 109 VAL A C 1
ATOM 860 O O . VAL A 1 109 ? 0.640 -8.012 10.543 1.00 91.94 109 VAL A O 1
ATOM 863 N N . VAL A 1 110 ? -0.989 -8.706 9.154 1.00 90.75 110 VAL A N 1
ATOM 864 C CA . VAL A 1 110 ? -0.272 -9.882 8.621 1.00 90.75 110 VAL A CA 1
ATOM 865 C C . VAL A 1 110 ? 1.135 -9.549 8.089 1.00 90.75 110 VAL A C 1
ATOM 867 O O . VAL A 1 110 ? 2.096 -10.214 8.483 1.00 90.75 110 VAL A O 1
ATOM 870 N N . PRO A 1 111 ? 1.331 -8.500 7.268 1.00 88.50 111 PRO A N 1
ATOM 871 C CA . PRO A 1 111 ? 2.669 -8.127 6.812 1.00 88.50 111 PRO A CA 1
ATOM 872 C C . PRO A 1 111 ? 3.595 -7.668 7.948 1.00 88.50 111 PRO A C 1
ATOM 874 O O . PRO A 1 111 ? 4.803 -7.898 7.896 1.00 88.50 111 PRO A O 1
ATOM 877 N N . LEU A 1 112 ? 3.048 -7.022 8.990 1.00 88.69 112 LEU A N 1
ATOM 878 C CA . LEU A 1 112 ? 3.842 -6.554 10.131 1.00 88.69 112 LEU A CA 1
ATOM 879 C C . LEU A 1 112 ? 4.233 -7.710 11.047 1.00 88.69 112 LEU A C 1
ATOM 881 O O . LEU A 1 112 ? 5.374 -7.767 11.495 1.00 88.69 112 LEU A O 1
ATOM 885 N N . SER A 1 113 ? 3.307 -8.640 11.299 1.00 89.50 113 SER A N 1
ATOM 886 C CA . SER A 1 113 ? 3.586 -9.832 12.095 1.00 89.50 113 SER A CA 1
ATOM 887 C C . SER A 1 113 ? 4.660 -10.681 11.438 1.00 89.50 113 SER A C 1
ATOM 889 O O . SER A 1 113 ? 5.544 -11.162 12.130 1.00 89.50 113 SER A O 1
ATOM 891 N N . LEU A 1 114 ? 4.628 -10.810 10.109 1.00 86.31 114 LEU A N 1
ATOM 892 C CA . LEU A 1 114 ? 5.651 -11.528 9.359 1.00 86.31 114 LEU A CA 1
ATOM 893 C C . LEU A 1 114 ? 7.028 -10.856 9.490 1.00 86.31 114 LEU A C 1
ATOM 895 O O . LEU A 1 114 ? 8.008 -11.526 9.809 1.00 86.31 114 LEU A O 1
ATOM 899 N N . ARG A 1 115 ? 7.098 -9.528 9.314 1.00 82.38 115 ARG A N 1
ATOM 900 C CA . ARG A 1 115 ? 8.336 -8.754 9.505 1.00 82.38 115 ARG A CA 1
ATOM 901 C C . ARG A 1 115 ? 8.903 -8.937 10.918 1.00 82.38 115 ARG A C 1
ATOM 903 O O . ARG A 1 115 ? 10.067 -9.290 11.060 1.00 82.38 115 ARG A O 1
ATOM 910 N N . VAL A 1 116 ? 8.082 -8.732 11.949 1.00 85.50 116 VAL A N 1
ATOM 911 C CA . VAL A 1 116 ? 8.504 -8.843 13.356 1.00 85.50 116 VAL A CA 1
ATOM 912 C C . VAL A 1 116 ? 8.883 -10.280 13.720 1.00 85.50 116 VAL A C 1
ATOM 914 O O . VAL A 1 116 ? 9.882 -10.482 14.402 1.00 85.50 116 VAL A O 1
ATOM 917 N N . ALA A 1 117 ? 8.135 -11.281 13.247 1.00 84.00 117 ALA A N 1
ATOM 918 C CA . ALA A 1 117 ? 8.439 -12.688 13.499 1.00 84.00 117 ALA A CA 1
ATOM 919 C C . ALA A 1 117 ? 9.824 -13.071 12.966 1.00 84.00 117 ALA A C 1
ATOM 921 O O . ALA A 1 117 ? 10.567 -13.759 13.657 1.00 84.00 117 ALA A O 1
ATOM 922 N N . LEU A 1 118 ? 10.210 -12.577 11.788 1.00 76.50 118 LEU A N 1
ATOM 923 C CA . LEU A 1 118 ? 11.553 -12.804 11.254 1.00 76.50 118 LEU A CA 1
ATOM 924 C C . LEU A 1 118 ? 12.634 -12.044 12.015 1.00 76.50 118 LEU A C 1
ATOM 926 O O . LEU A 1 118 ? 13.709 -12.590 12.239 1.00 76.50 118 LEU A O 1
ATOM 930 N N . SER A 1 119 ? 12.351 -10.813 12.446 1.00 74.56 119 SER A N 1
ATOM 931 C CA . SER A 1 119 ? 13.274 -10.067 13.307 1.00 74.56 119 SER A CA 1
ATOM 932 C C . SER A 1 119 ? 13.515 -10.764 14.652 1.00 74.56 119 SER A C 1
ATOM 934 O O . SER A 1 119 ? 14.591 -10.619 15.215 1.00 74.56 119 SER A O 1
ATOM 936 N N . LEU A 1 120 ? 12.532 -11.508 15.174 1.00 75.69 120 LEU A N 1
ATOM 937 C CA . LEU A 1 120 ? 12.624 -12.221 16.455 1.00 75.69 120 LEU A CA 1
ATOM 938 C C . LEU A 1 120 ? 13.133 -13.661 16.329 1.00 75.69 120 LEU A C 1
ATOM 940 O O . LEU A 1 120 ? 13.769 -14.160 17.249 1.00 75.69 120 LEU A O 1
ATOM 944 N N . SER A 1 121 ? 12.860 -14.335 15.211 1.00 70.94 121 SER A N 1
ATOM 945 C CA . SER A 1 121 ? 13.298 -15.715 14.960 1.00 70.94 121 SER A CA 1
ATOM 946 C C . SER A 1 121 ? 14.796 -15.827 14.638 1.00 70.94 121 SER A C 1
ATOM 948 O O . SER A 1 121 ? 15.287 -16.937 14.437 1.00 70.94 121 SER A O 1
ATOM 950 N N . GLY A 1 122 ? 15.520 -14.707 14.563 1.00 58.28 122 GLY A N 1
ATOM 951 C CA . GLY A 1 122 ? 16.962 -14.683 14.337 1.00 58.28 122 GLY A CA 1
ATOM 952 C C . GLY A 1 122 ? 17.752 -15.098 15.578 1.00 58.28 122 GLY A C 1
ATOM 953 O O . GLY A 1 122 ? 18.164 -14.243 16.354 1.00 58.28 122 GLY A O 1
ATOM 954 N N . GLY A 1 123 ? 17.982 -16.401 15.752 1.00 45.78 123 GLY A N 1
ATOM 955 C CA . GLY A 1 123 ? 19.145 -16.909 16.488 1.00 45.78 123 GLY A CA 1
ATOM 956 C C . GLY A 1 123 ? 20.348 -17.032 15.547 1.00 45.78 123 GLY A C 1
ATOM 957 O O . GLY A 1 123 ? 20.119 -17.404 14.402 1.00 45.78 123 GLY A O 1
ATOM 958 N N . ASP A 1 124 ? 21.551 -16.686 16.040 1.00 50.50 124 ASP A N 1
ATOM 959 C CA . ASP A 1 124 ? 22.959 -16.810 15.556 1.00 50.50 124 ASP A CA 1
ATOM 960 C C . ASP A 1 124 ? 23.334 -16.826 14.049 1.00 50.50 124 ASP A C 1
ATOM 962 O O . ASP A 1 124 ? 24.493 -16.617 13.710 1.00 50.50 124 ASP A O 1
ATOM 966 N N . GLU A 1 125 ? 22.402 -16.967 13.111 1.00 46.53 125 GLU A N 1
ATOM 967 C CA . GLU A 1 125 ? 22.592 -16.817 11.668 1.00 46.53 125 GLU A CA 1
ATOM 968 C C . GLU A 1 125 ? 21.759 -15.644 11.141 1.00 46.53 125 GLU A C 1
ATOM 970 O O . GLU A 1 125 ? 20.726 -15.800 10.484 1.00 46.53 125 GLU A O 1
ATOM 975 N N . SER A 1 126 ? 22.228 -14.447 11.471 1.00 50.50 126 SER A N 1
ATOM 976 C CA . SER A 1 126 ? 21.713 -13.108 11.174 1.00 50.50 126 SER A CA 1
ATOM 977 C C . SER A 1 126 ? 21.207 -12.900 9.739 1.00 50.50 126 SER A C 1
ATOM 979 O O . SER A 1 126 ? 21.882 -12.343 8.876 1.00 50.50 126 SER A O 1
ATOM 981 N N . LYS A 1 127 ? 19.972 -13.326 9.470 1.00 55.19 127 LYS A N 1
ATOM 982 C CA . LYS A 1 127 ? 19.334 -13.270 8.148 1.00 55.19 127 LYS A CA 1
ATOM 983 C C . LYS A 1 127 ? 17.924 -12.705 8.278 1.00 55.19 127 LYS A C 1
ATOM 985 O O . LYS A 1 127 ? 16.928 -13.396 8.080 1.00 55.19 127 LYS A O 1
ATOM 990 N N . GLY A 1 128 ? 17.859 -11.432 8.667 1.00 59.38 128 GLY A N 1
ATOM 991 C CA . GLY A 1 128 ? 16.617 -10.667 8.766 1.00 59.38 128 GLY A CA 1
ATOM 992 C C . GLY A 1 128 ? 15.934 -10.443 7.409 1.00 59.38 128 GLY A C 1
ATOM 993 O O . GLY A 1 128 ? 16.283 -11.047 6.396 1.00 59.38 128 GLY A O 1
ATOM 994 N N . VAL A 1 129 ? 14.975 -9.515 7.379 1.00 64.12 129 VAL A N 1
ATOM 995 C CA . VAL A 1 129 ? 14.241 -9.073 6.173 1.00 64.12 129 VAL A CA 1
ATOM 996 C C . VAL A 1 129 ? 15.183 -8.806 4.978 1.00 64.12 129 VAL A C 1
ATOM 998 O O . VAL A 1 129 ? 14.845 -9.116 3.840 1.00 64.12 129 VAL A O 1
ATOM 1001 N N . LEU A 1 130 ? 16.394 -8.316 5.255 1.00 67.81 130 LEU A N 1
ATOM 1002 C CA . LEU A 1 130 ? 17.498 -8.103 4.315 1.00 67.81 130 LEU A CA 1
ATOM 1003 C C . LEU A 1 130 ? 17.862 -9.338 3.463 1.00 67.81 130 LEU A C 1
ATOM 1005 O O . LEU A 1 130 ? 18.053 -9.197 2.260 1.00 67.81 130 LEU A O 1
ATOM 1009 N N . ARG A 1 131 ? 17.901 -10.558 4.025 1.00 69.56 131 ARG A N 1
ATOM 1010 C CA . ARG A 1 131 ? 18.194 -11.770 3.230 1.00 69.56 131 ARG A CA 1
ATOM 1011 C C . ARG A 1 131 ? 17.093 -12.064 2.223 1.00 69.56 131 ARG A C 1
ATOM 1013 O O . ARG A 1 131 ? 17.382 -12.453 1.104 1.00 69.56 131 ARG A O 1
ATOM 1020 N N . TYR A 1 132 ? 15.837 -11.857 2.604 1.00 69.94 132 TYR A N 1
ATOM 1021 C CA . TYR A 1 132 ? 14.735 -12.056 1.669 1.00 69.94 132 TYR A CA 1
ATOM 1022 C C . TYR A 1 132 ? 14.755 -11.047 0.525 1.00 69.94 132 TYR A C 1
ATOM 1024 O O . TYR A 1 132 ? 14.307 -11.399 -0.558 1.00 69.94 132 TYR A O 1
ATOM 1032 N N . TYR A 1 133 ? 15.275 -9.837 0.756 1.00 70.00 133 TYR A N 1
ATOM 1033 C CA . TYR A 1 133 ? 15.515 -8.849 -0.296 1.00 70.00 133 TYR A CA 1
ATOM 1034 C C . TYR A 1 133 ? 16.710 -9.200 -1.195 1.00 70.00 133 TYR A C 1
ATOM 1036 O O . TYR A 1 133 ? 16.678 -8.881 -2.378 1.00 70.00 133 TYR A O 1
ATOM 1044 N N . ALA A 1 134 ? 17.744 -9.852 -0.663 1.00 70.25 134 ALA A N 1
ATOM 1045 C CA . ALA A 1 134 ? 18.906 -10.281 -1.442 1.00 70.25 134 ALA A CA 1
ATOM 1046 C C . ALA A 1 134 ? 18.653 -11.572 -2.246 1.00 70.25 134 ALA A C 1
ATOM 1048 O O . ALA A 1 134 ? 19.084 -11.667 -3.386 1.00 70.25 134 ALA A O 1
ATOM 1049 N N . ASP A 1 135 ? 17.878 -12.520 -1.708 1.00 70.25 135 ASP A N 1
ATOM 1050 C CA . ASP A 1 135 ? 17.478 -13.763 -2.393 1.00 70.25 135 ASP A CA 1
ATOM 1051 C C . ASP A 1 135 ? 16.339 -13.525 -3.431 1.00 70.25 135 ASP A C 1
ATOM 1053 O O . ASP A 1 135 ? 15.763 -14.485 -3.967 1.00 70.25 135 ASP A O 1
ATOM 1057 N N . VAL A 1 136 ? 15.954 -12.266 -3.708 1.00 71.19 136 VAL A N 1
ATOM 1058 C CA . VAL A 1 136 ? 14.921 -11.924 -4.707 1.00 71.19 136 VAL A CA 1
ATOM 1059 C C . VAL A 1 136 ? 15.409 -12.323 -6.093 1.00 71.19 136 VAL A C 1
ATOM 1061 O O . VAL A 1 136 ? 16.407 -11.813 -6.586 1.00 71.19 136 VAL A O 1
ATOM 1064 N N . GLY A 1 137 ? 14.667 -13.216 -6.745 1.00 67.62 137 GLY A N 1
ATOM 1065 C CA . GLY A 1 137 ? 15.011 -13.737 -8.071 1.00 67.62 137 GLY A CA 1
ATOM 1066 C C . GLY A 1 137 ? 15.761 -15.069 -8.042 1.00 67.62 137 GLY A C 1
ATOM 1067 O O . GLY A 1 137 ? 15.616 -15.839 -8.985 1.00 67.62 137 GLY A O 1
ATOM 1068 N N . GLU A 1 138 ? 16.453 -15.411 -6.949 1.00 77.25 138 GLU A N 1
ATOM 1069 C CA . GLU A 1 138 ? 17.065 -16.741 -6.792 1.00 77.25 138 GLU A CA 1
ATOM 1070 C C . GLU A 1 138 ? 16.058 -17.789 -6.308 1.00 77.25 138 GLU A C 1
ATOM 1072 O O . GLU A 1 138 ? 16.100 -18.950 -6.718 1.00 77.25 138 GLU A O 1
ATOM 1077 N N . LYS A 1 139 ? 15.131 -17.391 -5.424 1.00 79.25 139 LYS A N 1
ATOM 1078 C CA . LYS A 1 139 ? 14.103 -18.284 -4.870 1.00 79.25 139 LYS A CA 1
ATOM 1079 C C . LYS A 1 139 ? 12.707 -17.685 -5.033 1.00 79.25 139 LYS A C 1
ATOM 1081 O O . LYS A 1 139 ? 12.502 -16.520 -4.690 1.00 79.25 139 LYS A O 1
ATOM 1086 N N . PRO A 1 140 ? 11.695 -18.488 -5.417 1.00 76.25 140 PRO A N 1
ATOM 1087 C CA . PRO A 1 140 ? 10.322 -17.998 -5.575 1.00 76.25 140 PRO A CA 1
ATOM 1088 C C . PRO A 1 140 ? 9.737 -17.442 -4.265 1.00 76.25 140 PRO A C 1
ATOM 1090 O O . PRO A 1 140 ? 8.950 -16.495 -4.275 1.00 76.25 140 PRO A O 1
ATOM 1093 N N . TRP A 1 141 ? 10.167 -17.983 -3.121 1.00 75.81 141 TRP A N 1
ATOM 1094 C CA . TRP A 1 141 ? 9.739 -17.529 -1.796 1.00 75.81 141 TRP A CA 1
ATOM 1095 C C . TRP A 1 141 ? 10.240 -16.117 -1.447 1.00 75.81 141 TRP A C 1
ATOM 1097 O O . TRP A 1 141 ? 9.543 -15.403 -0.730 1.00 75.81 141 TRP A O 1
ATOM 1107 N N . GLY A 1 142 ? 11.399 -15.694 -1.974 1.00 76.62 142 GLY A N 1
ATOM 1108 C CA . GLY A 1 142 ? 11.961 -14.354 -1.757 1.00 76.62 142 GLY A CA 1
ATOM 1109 C C . GLY A 1 142 ? 11.087 -13.263 -2.372 1.00 76.62 142 GLY A C 1
ATOM 1110 O O . GLY A 1 142 ? 10.666 -12.330 -1.690 1.00 76.62 142 GLY A O 1
ATOM 1111 N N . THR A 1 143 ? 10.700 -13.446 -3.636 1.00 80.12 143 THR A N 1
ATOM 1112 C CA . THR A 1 143 ? 9.802 -12.521 -4.341 1.00 80.12 143 THR A CA 1
ATOM 1113 C C . THR A 1 143 ? 8.428 -12.447 -3.677 1.00 80.12 143 THR A C 1
ATOM 1115 O O . THR A 1 143 ? 7.926 -11.350 -3.427 1.00 80.12 143 THR A O 1
ATOM 1118 N N . LEU A 1 144 ? 7.829 -13.595 -3.331 1.00 82.56 144 LEU A N 1
ATOM 1119 C CA . LEU A 1 144 ? 6.543 -13.626 -2.624 1.00 82.56 144 LEU A CA 1
ATOM 1120 C C . LEU A 1 144 ? 6.618 -12.855 -1.302 1.00 82.56 144 LEU A C 1
ATOM 1122 O O . LEU A 1 144 ? 5.724 -12.073 -0.984 1.00 82.56 144 LEU A O 1
ATOM 1126 N N . PHE A 1 145 ? 7.694 -13.054 -0.546 1.00 79.56 145 PHE A N 1
ATOM 1127 C CA . PHE A 1 145 ? 7.906 -12.374 0.720 1.00 79.56 145 PHE A CA 1
ATOM 1128 C C . PHE A 1 145 ? 7.992 -10.853 0.551 1.00 79.56 145 PHE A C 1
ATOM 1130 O O . PHE A 1 145 ? 7.304 -10.123 1.265 1.00 79.56 145 PHE A O 1
ATOM 1137 N N . VAL A 1 146 ? 8.776 -10.363 -0.413 1.00 78.81 146 VAL A N 1
ATOM 1138 C CA . VAL A 1 146 ? 8.902 -8.921 -0.682 1.00 78.81 146 VAL A CA 1
ATOM 1139 C C . VAL A 1 146 ? 7.558 -8.312 -1.082 1.00 78.81 146 VAL A C 1
ATOM 1141 O O . VAL A 1 146 ? 7.189 -7.245 -0.585 1.00 78.81 146 VAL A O 1
ATOM 1144 N N . VAL A 1 147 ? 6.773 -9.009 -1.905 1.00 83.56 147 VAL A N 1
ATOM 1145 C CA . VAL A 1 147 ? 5.410 -8.586 -2.265 1.00 83.56 147 VAL A CA 1
ATOM 1146 C C . VAL A 1 147 ? 4.507 -8.516 -1.028 1.00 83.56 147 VAL A C 1
ATOM 1148 O O . VAL A 1 147 ? 3.847 -7.499 -0.803 1.00 83.56 147 VAL A O 1
ATOM 1151 N N . LEU A 1 148 ? 4.520 -9.544 -0.174 1.00 83.94 148 LEU A N 1
ATOM 1152 C CA . LEU A 1 148 ? 3.749 -9.559 1.073 1.00 83.94 148 LEU A CA 1
ATOM 1153 C C . LEU A 1 148 ? 4.161 -8.427 2.019 1.00 83.94 148 LEU A C 1
ATOM 1155 O O . LEU A 1 148 ? 3.302 -7.775 2.613 1.00 83.94 148 LEU A O 1
ATOM 1159 N N . VAL A 1 149 ? 5.459 -8.146 2.140 1.00 81.56 149 VAL A N 1
ATOM 1160 C CA . VAL A 1 149 ? 5.961 -7.018 2.931 1.00 81.56 149 VAL A CA 1
ATOM 1161 C C . VAL A 1 149 ? 5.515 -5.688 2.328 1.00 81.56 149 VAL A C 1
ATOM 1163 O O . VAL A 1 149 ? 5.139 -4.794 3.087 1.00 81.56 149 VAL A O 1
ATOM 1166 N N . SER A 1 150 ? 5.469 -5.566 1.001 1.00 82.19 150 SER A N 1
ATOM 1167 C CA . SER A 1 150 ? 5.031 -4.356 0.288 1.00 82.19 150 SER A CA 1
ATOM 1168 C C . SER A 1 150 ? 3.557 -4.029 0.548 1.00 82.19 150 SER A C 1
ATOM 1170 O O . SER A 1 150 ? 3.188 -2.859 0.665 1.00 82.19 150 SER A O 1
ATOM 1172 N N . PHE A 1 151 ? 2.718 -5.044 0.776 1.00 86.25 151 PHE A N 1
ATOM 1173 C CA . PHE A 1 151 ? 1.330 -4.855 1.214 1.00 86.25 151 PHE A CA 1
ATOM 1174 C C . PHE A 1 151 ? 1.197 -4.164 2.575 1.00 86.25 151 PHE A C 1
ATOM 1176 O O . PHE A 1 151 ? 0.137 -3.621 2.881 1.00 86.25 151 PHE A O 1
ATOM 1183 N N . SER A 1 152 ? 2.273 -4.072 3.363 1.00 82.12 152 SER A N 1
ATOM 1184 C CA . SER A 1 152 ? 2.322 -3.209 4.551 1.00 82.12 152 SER A CA 1
ATOM 1185 C C . SER A 1 152 ? 1.943 -1.755 4.255 1.00 82.12 152 SER A C 1
ATOM 1187 O O . SER A 1 152 ? 1.373 -1.090 5.120 1.00 82.12 152 SER A O 1
ATOM 1189 N N . SER A 1 153 ? 2.228 -1.260 3.046 1.00 84.81 153 SER A N 1
ATOM 1190 C CA . SER A 1 153 ? 1.878 0.101 2.633 1.00 84.81 153 SER A CA 1
ATOM 1191 C C . SER A 1 153 ? 0.363 0.307 2.575 1.00 84.81 153 SER A C 1
ATOM 1193 O O . SER A 1 153 ? -0.111 1.403 2.867 1.00 84.81 153 SER A O 1
ATOM 1195 N N . PHE A 1 154 ? -0.426 -0.750 2.332 1.00 85.31 154 PHE A N 1
ATOM 1196 C CA . PHE A 1 154 ? -1.893 -0.690 2.319 1.00 85.31 154 PHE A CA 1
ATOM 1197 C C . PHE A 1 154 ? -2.524 -0.330 3.666 1.00 85.31 154 PHE A C 1
ATOM 1199 O O . PHE A 1 154 ? -3.726 -0.083 3.716 1.00 85.31 154 PHE A O 1
ATOM 1206 N N . ARG A 1 155 ? -1.746 -0.188 4.748 1.00 85.12 155 ARG A N 1
ATOM 1207 C CA . ARG A 1 155 ? -2.208 0.467 5.983 1.00 85.12 155 ARG A CA 1
ATOM 1208 C C . ARG A 1 155 ? -2.769 1.866 5.739 1.00 85.12 155 ARG A C 1
ATOM 1210 O O . ARG A 1 155 ? -3.635 2.296 6.499 1.00 85.12 155 ARG A O 1
ATOM 1217 N N . PHE A 1 156 ? -2.389 2.538 4.645 1.00 84.81 156 PHE A N 1
ATOM 1218 C CA . PHE A 1 156 ? -3.031 3.789 4.227 1.00 84.81 156 PHE 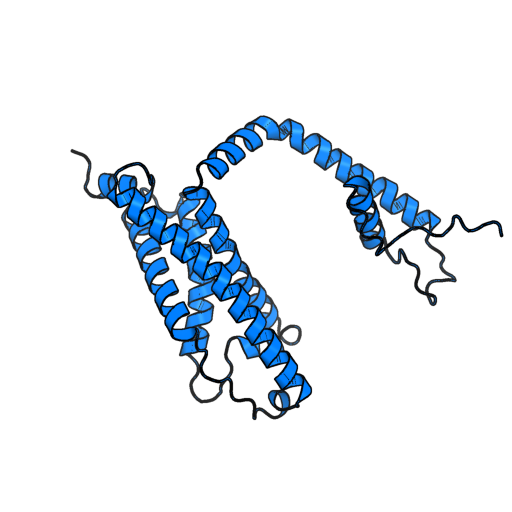A CA 1
ATOM 1219 C C . PHE A 1 156 ? -4.542 3.615 3.987 1.00 84.81 156 PHE A C 1
ATOM 1221 O O . PHE A 1 156 ? -5.311 4.552 4.186 1.00 84.81 156 PHE A O 1
ATOM 1228 N N . LEU A 1 157 ? -5.012 2.412 3.636 1.00 84.00 157 LEU A N 1
ATOM 1229 C CA . LEU A 1 157 ? -6.436 2.123 3.464 1.00 84.00 157 LEU A CA 1
ATOM 1230 C C . LEU A 1 157 ? -7.217 2.260 4.775 1.00 84.00 157 LEU A C 1
ATOM 1232 O O . LEU A 1 157 ? -8.418 2.530 4.724 1.00 84.00 157 LEU A O 1
ATOM 1236 N N . LYS A 1 158 ? -6.574 2.174 5.953 1.00 80.69 158 LYS A N 1
ATOM 1237 C CA . LYS A 1 158 ? -7.236 2.507 7.228 1.00 80.69 158 LYS A CA 1
ATOM 1238 C C . LYS A 1 158 ? -7.768 3.943 7.229 1.00 80.69 158 LYS A C 1
ATOM 1240 O O . LYS A 1 158 ? -8.835 4.181 7.796 1.00 80.69 158 LYS A O 1
ATOM 1245 N N . MET A 1 159 ? -7.117 4.871 6.517 1.00 78.19 159 MET A N 1
ATOM 1246 C CA . MET A 1 159 ? -7.555 6.271 6.391 1.00 78.19 159 MET A CA 1
ATOM 1247 C C . MET A 1 159 ? -8.957 6.394 5.789 1.00 78.19 159 MET A C 1
ATOM 1249 O O . MET A 1 159 ? -9.705 7.301 6.154 1.00 78.19 159 MET A O 1
ATOM 1253 N N . THR A 1 160 ? -9.356 5.453 4.925 1.00 78.31 160 THR A N 1
ATOM 1254 C CA . THR A 1 160 ? -10.667 5.476 4.251 1.00 78.31 160 THR A CA 1
ATOM 1255 C C . THR A 1 160 ? -11.855 5.447 5.211 1.00 78.31 160 THR A C 1
ATOM 1257 O O . THR A 1 160 ? -12.945 5.906 4.872 1.00 78.31 160 THR A O 1
ATOM 1260 N N . ARG A 1 161 ? -11.653 4.947 6.434 1.00 72.19 161 ARG A N 1
ATOM 1261 C CA . ARG A 1 161 ? -12.676 4.904 7.484 1.00 72.19 161 ARG A CA 1
ATOM 1262 C C . ARG A 1 161 ? -12.900 6.253 8.154 1.00 72.19 161 ARG A C 1
ATOM 1264 O O . ARG A 1 161 ? -14.037 6.578 8.512 1.00 72.19 161 ARG A O 1
ATOM 1271 N N . TYR A 1 162 ? -11.810 6.982 8.357 1.00 70.56 162 TYR A N 1
ATOM 1272 C CA . TYR A 1 162 ? -11.744 8.149 9.230 1.00 70.56 162 TYR A CA 1
ATOM 1273 C C . TYR A 1 162 ? -11.880 9.452 8.447 1.00 70.56 162 TYR A C 1
ATOM 1275 O O . TYR A 1 162 ? -12.481 10.404 8.937 1.00 70.56 162 TYR A O 1
ATOM 1283 N N . LEU A 1 163 ? -11.404 9.477 7.202 1.00 74.12 163 LEU A N 1
ATOM 1284 C CA . LEU A 1 163 ? -11.586 10.614 6.313 1.00 74.12 163 LEU A CA 1
ATOM 1285 C C . LEU A 1 163 ? -12.998 10.578 5.722 1.00 74.12 163 LEU A C 1
ATOM 1287 O O . LEU A 1 163 ? -13.293 9.777 4.834 1.00 74.12 163 LEU A O 1
ATOM 1291 N N . LEU A 1 164 ? -13.870 11.482 6.182 1.00 73.81 164 LEU A N 1
ATOM 1292 C CA . LEU A 1 164 ? -15.210 11.680 5.611 1.00 73.81 164 LEU A CA 1
ATOM 1293 C C . LEU A 1 164 ? -15.148 11.869 4.085 1.00 73.81 164 LEU A C 1
ATOM 1295 O O . LEU A 1 164 ? -15.983 11.325 3.365 1.00 73.81 164 LEU A O 1
ATOM 1299 N N . GLY A 1 165 ? -14.105 12.550 3.600 1.00 76.94 165 GLY A N 1
ATOM 1300 C CA . GLY A 1 165 ? -13.840 12.740 2.175 1.00 76.94 165 GLY A CA 1
ATOM 1301 C C . GLY A 1 165 ? -13.756 11.433 1.382 1.00 76.94 165 GLY A C 1
ATOM 1302 O O . GLY A 1 165 ? -14.292 11.372 0.284 1.00 76.94 165 GLY A O 1
ATOM 1303 N N . MET A 1 166 ? -13.204 10.351 1.947 1.00 80.19 166 MET A N 1
ATOM 1304 C CA . MET A 1 166 ? -13.142 9.050 1.261 1.00 80.19 166 MET A CA 1
ATOM 1305 C C . MET A 1 166 ? -14.522 8.396 1.122 1.00 80.19 166 MET A C 1
ATOM 1307 O O . MET A 1 166 ? -14.792 7.724 0.127 1.00 80.19 166 MET A O 1
ATOM 1311 N N . LYS A 1 167 ? -15.426 8.614 2.088 1.00 81.12 167 LYS A N 1
ATOM 1312 C CA . LYS A 1 167 ? -16.818 8.138 2.003 1.00 81.12 167 LYS A CA 1
ATOM 1313 C C . LYS A 1 167 ? -17.599 8.907 0.941 1.00 81.12 167 LYS A C 1
ATOM 1315 O O . LYS A 1 167 ? -18.326 8.288 0.168 1.00 81.12 167 LYS A O 1
ATOM 1320 N N . ILE A 1 168 ? -17.416 10.228 0.893 1.00 87.38 168 ILE A N 1
ATOM 1321 C CA . ILE A 1 168 ? -18.025 11.093 -0.124 1.00 87.38 168 ILE A CA 1
ATOM 1322 C C . ILE A 1 168 ? -17.498 10.708 -1.505 1.00 87.38 168 ILE A C 1
ATOM 1324 O O . ILE A 1 168 ? -18.296 10.396 -2.379 1.00 87.38 168 ILE A O 1
ATOM 1328 N N . LEU A 1 169 ? -16.175 10.619 -1.672 1.00 88.19 169 LEU A N 1
ATOM 1329 C CA . LEU A 1 169 ? -15.539 10.217 -2.925 1.00 88.19 169 LEU A CA 1
ATOM 1330 C C . LEU A 1 169 ? -16.054 8.860 -3.407 1.00 88.19 169 LEU A C 1
ATOM 1332 O O . LEU A 1 169 ? -16.390 8.730 -4.576 1.00 88.19 169 LEU A O 1
ATOM 1336 N N . LYS A 1 170 ? -16.187 7.867 -2.516 1.00 87.06 170 LYS A N 1
ATOM 1337 C CA . LYS A 1 170 ? -16.778 6.566 -2.866 1.00 87.06 170 LYS A CA 1
ATOM 1338 C C . LYS A 1 170 ? -18.221 6.706 -3.362 1.00 87.06 170 LYS A C 1
ATOM 1340 O O . LYS A 1 170 ? -18.588 6.055 -4.337 1.00 87.06 170 LYS A O 1
ATOM 1345 N N . GLY A 1 171 ? -19.037 7.521 -2.692 1.00 88.56 171 GLY A N 1
ATOM 1346 C CA . GLY A 1 171 ? -20.419 7.788 -3.099 1.00 88.56 171 GLY A CA 1
ATOM 1347 C C . GLY A 1 171 ? -20.490 8.447 -4.475 1.00 88.56 171 GLY A C 1
ATOM 1348 O O . GLY A 1 171 ? -21.194 7.955 -5.353 1.00 88.56 171 GLY A O 1
ATOM 1349 N N . THR A 1 172 ? -19.693 9.493 -4.688 1.00 93.25 172 THR A N 1
ATOM 1350 C CA . THR A 1 172 ? -19.594 10.196 -5.970 1.00 93.25 172 THR A CA 1
ATOM 1351 C C . THR A 1 172 ? -19.085 9.275 -7.076 1.00 93.25 172 THR A C 1
ATOM 1353 O O . THR A 1 172 ? -19.677 9.237 -8.147 1.00 93.25 172 THR A O 1
ATOM 1356 N N . LEU A 1 173 ? -18.048 8.471 -6.815 1.00 90.94 173 LEU A N 1
ATOM 1357 C CA . LEU A 1 173 ? -17.506 7.494 -7.765 1.00 90.94 173 LEU A CA 1
ATOM 1358 C C . LEU A 1 173 ? -18.558 6.450 -8.154 1.00 90.94 173 LEU A C 1
ATOM 1360 O O . LEU A 1 173 ? -18.687 6.118 -9.325 1.00 90.94 173 LEU A O 1
ATOM 1364 N N . SER A 1 174 ? -19.339 5.963 -7.186 1.00 91.44 174 SER A N 1
ATOM 1365 C CA . SER A 1 174 ? -20.419 5.006 -7.441 1.00 91.44 174 SER A CA 1
ATOM 1366 C C . SER A 1 174 ? -21.549 5.612 -8.273 1.00 91.44 174 SER A C 1
ATOM 1368 O O . SER A 1 174 ? -22.137 4.907 -9.087 1.00 91.44 174 SER A O 1
ATOM 1370 N N . GLN A 1 175 ? -21.861 6.895 -8.082 1.00 94.38 175 GLN A N 1
ATOM 1371 C CA . GLN A 1 175 ? -22.852 7.604 -8.897 1.00 94.38 175 GLN A CA 1
ATOM 1372 C C . GLN A 1 175 ? -22.316 7.897 -10.304 1.00 94.38 175 GLN A C 1
ATOM 1374 O O . GLN A 1 175 ? -23.048 7.785 -11.282 1.00 94.38 175 GLN A O 1
ATOM 1379 N N . ALA A 1 176 ? -21.025 8.209 -10.414 1.00 92.81 176 ALA A N 1
ATOM 1380 C CA . ALA A 1 176 ? -20.347 8.507 -11.669 1.00 92.81 176 ALA A CA 1
ATOM 1381 C C . ALA A 1 176 ? -19.785 7.264 -12.384 1.00 92.81 176 ALA A C 1
ATOM 1383 O O . ALA A 1 176 ? -19.142 7.410 -13.419 1.00 92.81 176 ALA A O 1
ATOM 1384 N N . GLN A 1 177 ? -20.012 6.045 -11.879 1.00 91.31 177 GLN A N 1
ATOM 1385 C CA . GLN A 1 177 ? -19.348 4.831 -12.375 1.00 91.31 177 GLN A CA 1
ATOM 1386 C C . GLN A 1 177 ? -19.527 4.633 -13.887 1.00 91.31 177 GLN A C 1
ATOM 1388 O O . GLN A 1 177 ? -18.557 4.386 -14.597 1.00 91.31 177 GLN A O 1
ATOM 1393 N N . THR A 1 178 ? -20.743 4.832 -14.403 1.00 90.50 178 THR A N 1
ATOM 1394 C CA . THR A 1 178 ? -21.041 4.697 -15.834 1.00 90.50 178 THR A CA 1
ATOM 1395 C C . THR A 1 178 ? -20.330 5.774 -16.651 1.00 90.50 178 THR A C 1
ATOM 1397 O O . THR A 1 178 ? -19.787 5.484 -17.713 1.00 90.50 178 THR A O 1
ATOM 1400 N N . ALA A 1 179 ? -20.275 7.002 -16.130 1.00 93.12 179 ALA A N 1
ATOM 1401 C CA . ALA A 1 179 ? -19.581 8.114 -16.770 1.00 93.12 179 ALA A CA 1
ATOM 1402 C C . ALA A 1 179 ? -18.052 7.953 -16.751 1.00 93.12 179 ALA A C 1
ATOM 1404 O O . ALA A 1 179 ? -17.387 8.525 -17.603 1.00 93.12 179 ALA A O 1
ATOM 1405 N N . LEU A 1 180 ? -17.494 7.171 -15.819 1.00 93.19 180 LEU A N 1
ATOM 1406 C CA . LEU A 1 180 ? -16.058 6.878 -15.727 1.00 93.19 180 LEU A CA 1
ATOM 1407 C C . LEU A 1 180 ? -15.632 5.667 -16.560 1.00 93.19 180 LEU A C 1
ATOM 1409 O O . LEU A 1 180 ? -14.522 5.643 -17.084 1.00 93.19 180 LEU A O 1
ATOM 1413 N N . ILE A 1 181 ? -16.505 4.673 -16.725 1.00 94.81 181 ILE A N 1
ATOM 1414 C CA . ILE A 1 181 ? -16.200 3.483 -17.531 1.00 94.81 181 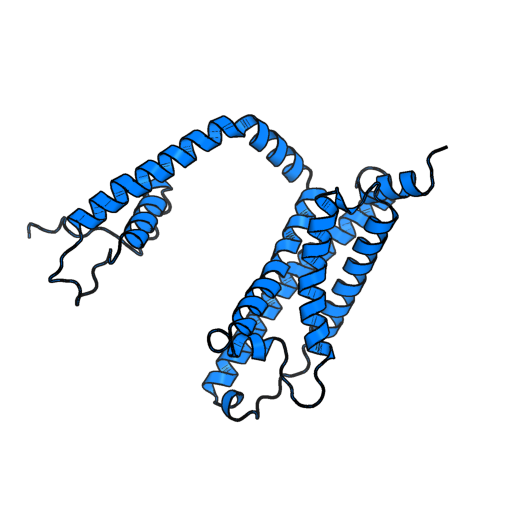ILE A CA 1
ATOM 1415 C C . ILE A 1 181 ? -16.003 3.852 -19.006 1.00 94.81 181 ILE A C 1
ATOM 1417 O O . ILE A 1 181 ? -15.086 3.341 -19.642 1.00 94.81 181 ILE A O 1
ATOM 1421 N N . ILE A 1 182 ? -16.818 4.765 -19.542 1.00 94.69 182 ILE A N 1
ATOM 1422 C CA . ILE A 1 182 ? -16.740 5.201 -20.946 1.00 94.69 182 ILE A CA 1
ATOM 1423 C C . ILE A 1 182 ? -15.364 5.806 -21.304 1.00 94.69 182 ILE A C 1
ATOM 1425 O O . ILE A 1 182 ? -14.751 5.319 -22.253 1.00 94.69 182 ILE A O 1
ATOM 1429 N N . PRO A 1 183 ? -14.821 6.816 -20.590 1.00 94.00 183 PRO A N 1
ATOM 1430 C CA . PRO A 1 183 ? -13.507 7.374 -20.902 1.00 94.00 183 PRO A CA 1
ATOM 1431 C C . PRO A 1 183 ? -12.372 6.374 -20.672 1.00 94.00 183 PRO A C 1
ATOM 1433 O O . PRO A 1 183 ? -11.425 6.378 -21.448 1.00 94.00 183 PRO A O 1
ATOM 1436 N N . ILE A 1 184 ? -12.467 5.477 -19.681 1.00 95.00 184 ILE A N 1
ATOM 1437 C CA . ILE A 1 184 ? -11.477 4.399 -19.500 1.00 95.00 184 ILE A CA 1
ATOM 1438 C C . ILE A 1 184 ? -11.494 3.449 -20.704 1.00 95.00 184 ILE A C 1
ATOM 1440 O O . ILE A 1 184 ? -10.439 3.099 -21.227 1.00 95.00 184 ILE A O 1
ATOM 1444 N N . TYR A 1 185 ? -12.680 3.065 -21.180 1.00 95.62 185 TYR A N 1
ATOM 1445 C CA . TYR A 1 185 ? -12.833 2.237 -22.376 1.00 95.62 185 TYR A CA 1
ATOM 1446 C C . TYR A 1 185 ? -12.248 2.922 -23.616 1.00 95.62 185 TYR A C 1
ATOM 1448 O O . TYR A 1 185 ? -11.454 2.319 -24.336 1.00 95.62 185 TYR A O 1
ATOM 1456 N N . LEU A 1 186 ? -12.575 4.200 -23.834 1.00 95.25 186 LEU A N 1
ATOM 1457 C CA . LEU A 1 186 ? -11.999 4.987 -24.925 1.00 95.25 186 LEU A CA 1
ATOM 1458 C C . LEU A 1 186 ? -10.479 5.106 -24.793 1.00 95.25 186 LEU A C 1
ATOM 1460 O O . LEU A 1 186 ? -9.780 5.007 -25.796 1.00 95.25 186 LEU A O 1
ATOM 1464 N N . MET A 1 187 ? -9.951 5.284 -23.582 1.00 95.25 187 MET A N 1
ATOM 1465 C CA . MET A 1 187 ? -8.511 5.332 -23.341 1.00 95.25 187 MET A CA 1
ATOM 1466 C C . MET A 1 187 ? -7.853 4.014 -23.763 1.00 95.25 187 MET A C 1
ATOM 1468 O O . MET A 1 187 ? -6.911 4.047 -24.542 1.00 95.25 187 MET A O 1
ATOM 1472 N N . ILE A 1 188 ? -8.392 2.860 -23.356 1.00 96.25 188 ILE A N 1
ATOM 1473 C CA . ILE A 1 188 ? -7.868 1.542 -23.755 1.00 96.25 188 ILE A CA 1
ATOM 1474 C C . ILE A 1 188 ? -7.924 1.355 -25.278 1.00 96.25 188 ILE A C 1
ATOM 1476 O O . ILE A 1 188 ? -6.933 0.939 -25.875 1.00 96.25 188 ILE A O 1
ATOM 1480 N N . MET A 1 189 ? -9.041 1.712 -25.920 1.00 96.56 189 MET A N 1
ATOM 1481 C CA . MET A 1 189 ? -9.174 1.644 -27.381 1.00 96.56 189 MET A CA 1
ATOM 1482 C C . MET A 1 189 ? -8.119 2.505 -28.090 1.00 96.56 189 MET A C 1
ATOM 1484 O O . MET A 1 189 ? -7.491 2.043 -29.040 1.00 96.56 189 MET A O 1
ATOM 1488 N N . ASN A 1 190 ? -7.886 3.730 -27.605 1.00 93.56 190 ASN A N 1
ATOM 1489 C CA . ASN A 1 190 ? -6.848 4.618 -28.129 1.00 93.56 190 ASN A CA 1
ATOM 1490 C C . ASN A 1 190 ? -5.440 4.057 -27.892 1.00 93.56 190 ASN A C 1
ATOM 1492 O O . ASN A 1 190 ? -4.619 4.106 -28.802 1.00 93.56 190 ASN A O 1
ATOM 1496 N N . LEU A 1 191 ? -5.166 3.491 -26.711 1.00 95.75 191 LEU A N 1
ATOM 1497 C CA . LEU A 1 191 ? -3.893 2.834 -26.397 1.00 95.75 191 LEU A CA 1
ATOM 1498 C C . LEU A 1 191 ? -3.597 1.714 -27.394 1.00 95.75 191 LEU A C 1
ATOM 1500 O O . LEU A 1 191 ? -2.516 1.687 -27.975 1.00 95.75 191 LEU A O 1
ATOM 1504 N N . THR A 1 192 ? -4.559 0.819 -27.628 1.00 95.19 192 THR A N 1
ATOM 1505 C CA . THR A 1 192 ? -4.375 -0.290 -28.568 1.00 95.19 192 THR A CA 1
ATOM 1506 C C . THR A 1 192 ? -4.230 0.213 -30.002 1.00 95.19 192 THR A C 1
ATOM 1508 O O . THR A 1 192 ? -3.285 -0.174 -30.679 1.00 95.19 192 THR A O 1
ATOM 1511 N N . PHE A 1 193 ? -5.112 1.106 -30.458 1.00 95.62 193 PHE A N 1
ATOM 1512 C CA . PHE A 1 193 ? -5.098 1.594 -31.837 1.00 95.62 193 PHE A CA 1
ATOM 1513 C C . PHE A 1 193 ? -3.847 2.422 -32.160 1.00 95.62 193 PHE A C 1
ATOM 1515 O O . PHE A 1 193 ? -3.094 2.077 -33.072 1.00 95.62 193 PHE A O 1
ATOM 1522 N N . PHE A 1 194 ? -3.590 3.493 -31.402 1.00 93.50 194 PHE A N 1
ATOM 1523 C CA . PHE A 1 194 ? -2.442 4.363 -31.656 1.00 93.50 194 PHE A CA 1
ATOM 1524 C C . PHE A 1 194 ? -1.121 3.696 -31.290 1.00 93.50 194 PHE A C 1
ATOM 1526 O O . PHE A 1 194 ? -0.135 3.922 -31.980 1.00 93.50 194 PHE A O 1
ATOM 1533 N N . GLY A 1 195 ? -1.085 2.846 -30.262 1.00 92.94 195 GLY A N 1
ATOM 1534 C CA . GLY A 1 195 ? 0.137 2.133 -29.902 1.00 92.94 195 GLY A CA 1
ATOM 1535 C C . GLY A 1 195 ? 0.586 1.177 -31.002 1.00 92.94 195 GLY A C 1
ATOM 1536 O O . GLY A 1 195 ? 1.758 1.177 -31.363 1.00 92.94 195 GLY A O 1
ATOM 1537 N N . THR A 1 196 ? -0.341 0.420 -31.600 1.00 92.44 196 THR A N 1
ATOM 1538 C CA . THR A 1 196 ? -0.016 -0.437 -32.749 1.00 92.44 196 THR A CA 1
ATOM 1539 C C . THR A 1 196 ? 0.368 0.379 -33.981 1.00 92.44 196 THR A C 1
ATOM 1541 O O . THR A 1 196 ? 1.287 -0.016 -34.690 1.00 92.44 196 THR A O 1
ATOM 1544 N N . LEU A 1 197 ? -0.283 1.521 -34.230 1.00 91.44 197 LEU A N 1
ATOM 1545 C CA . LEU A 1 197 ? 0.052 2.392 -35.361 1.00 91.44 197 LEU A CA 1
ATOM 1546 C C . LEU A 1 197 ? 1.455 2.994 -35.228 1.00 91.44 197 LEU A C 1
ATOM 1548 O O . LEU A 1 197 ? 2.227 2.952 -36.177 1.00 91.44 197 LEU A O 1
ATOM 1552 N N . ILE A 1 198 ? 1.793 3.520 -34.052 1.00 89.12 198 ILE A N 1
ATOM 1553 C CA . ILE A 1 198 ? 3.111 4.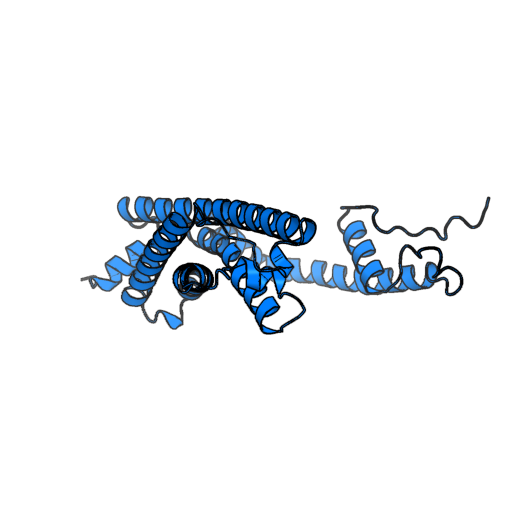100 -33.777 1.00 89.12 198 ILE A CA 1
ATOM 1554 C C . ILE A 1 198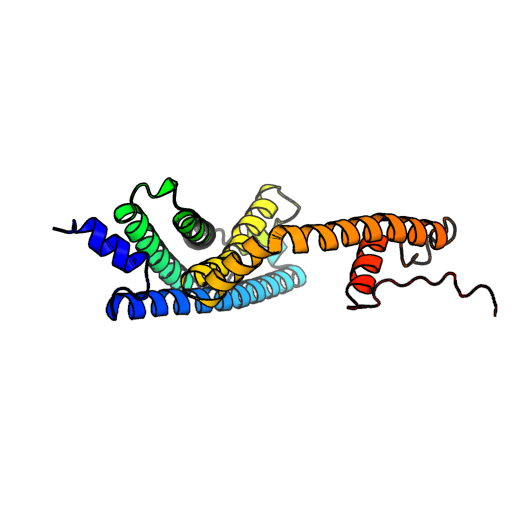 ? 4.181 3.024 -33.865 1.00 89.12 198 ILE A C 1
ATOM 1556 O O . ILE A 1 198 ? 5.186 3.240 -34.527 1.00 89.12 198 ILE A O 1
ATOM 1560 N N . PHE A 1 199 ? 3.948 1.855 -33.264 1.00 87.81 199 PHE A N 1
ATOM 1561 C CA . PHE A 1 199 ? 4.866 0.733 -33.409 1.00 87.81 199 PHE A CA 1
ATOM 1562 C C . PHE A 1 199 ? 5.054 0.364 -34.885 1.00 87.81 199 PHE A C 1
ATOM 1564 O O . PHE A 1 199 ? 6.179 0.221 -35.325 1.00 87.81 199 PHE A O 1
ATOM 1571 N N . ALA A 1 200 ? 3.988 0.285 -35.684 1.00 86.94 200 ALA A N 1
ATOM 1572 C CA . ALA A 1 200 ? 4.104 -0.050 -37.103 1.00 86.94 200 ALA A CA 1
ATOM 1573 C C . ALA A 1 200 ? 4.888 0.988 -37.928 1.00 86.94 200 ALA A C 1
ATOM 1575 O O . ALA A 1 200 ? 5.500 0.618 -38.925 1.00 86.94 200 ALA A O 1
ATOM 1576 N N . VAL A 1 201 ? 4.846 2.268 -37.544 1.00 86.88 201 VAL A N 1
ATOM 1577 C CA . VAL A 1 201 ? 5.585 3.346 -38.223 1.00 86.88 201 VAL A CA 1
ATOM 1578 C C . VAL A 1 201 ? 7.039 3.411 -37.764 1.00 86.88 201 VAL A C 1
ATOM 1580 O O . VAL A 1 201 ? 7.919 3.635 -38.584 1.00 86.88 201 VAL A O 1
ATOM 1583 N N . GLU A 1 202 ? 7.285 3.233 -36.468 1.00 81.44 202 GLU A N 1
ATOM 1584 C CA . GLU A 1 202 ? 8.607 3.378 -35.845 1.00 81.44 202 GLU A CA 1
ATOM 1585 C C . GLU A 1 202 ? 9.419 2.076 -35.838 1.00 81.44 202 GLU A C 1
ATOM 1587 O O . GLU A 1 202 ? 10.613 2.095 -35.553 1.00 81.44 202 GLU A O 1
ATOM 1592 N N . TYR A 1 203 ? 8.789 0.935 -36.124 1.00 79.38 203 TYR A N 1
ATOM 1593 C CA . TYR A 1 203 ? 9.474 -0.348 -36.172 1.00 79.38 203 TYR A CA 1
ATOM 1594 C C . TYR A 1 203 ? 10.378 -0.429 -37.404 1.00 79.38 203 TYR A C 1
ATOM 1596 O O . TYR A 1 203 ? 9.909 -0.657 -38.520 1.00 79.38 203 TYR A O 1
ATOM 1604 N N . ASP A 1 204 ? 11.684 -0.306 -37.173 1.00 71.69 204 ASP A N 1
ATOM 1605 C CA . ASP A 1 204 ? 12.719 -0.596 -38.160 1.00 71.69 204 ASP A CA 1
ATOM 1606 C C . ASP A 1 204 ? 13.505 -1.862 -37.756 1.00 71.69 204 ASP A C 1
ATOM 1608 O O . ASP A 1 204 ? 14.233 -1.852 -36.756 1.00 71.69 204 ASP A O 1
ATOM 1612 N N . PRO A 1 205 ? 13.392 -2.972 -38.512 1.00 64.19 205 PRO A N 1
ATOM 1613 C CA . PRO A 1 205 ? 14.147 -4.193 -38.242 1.00 64.19 205 PRO A CA 1
ATOM 1614 C C . PRO A 1 205 ? 15.665 -4.047 -38.458 1.00 64.19 205 PRO A C 1
ATOM 1616 O O . PRO A 1 205 ? 16.411 -4.921 -38.019 1.00 64.19 205 PRO A O 1
ATOM 1619 N N . HIS A 1 206 ? 16.133 -2.980 -39.116 1.00 60.03 206 HIS A N 1
ATOM 1620 C CA . HIS A 1 206 ? 17.553 -2.706 -39.358 1.00 60.03 206 HIS A CA 1
ATOM 1621 C C . HIS A 1 206 ? 18.197 -1.777 -38.318 1.00 60.03 206 HIS A C 1
ATOM 1623 O O . HIS A 1 206 ? 19.424 -1.728 -38.252 1.00 60.03 206 HIS A O 1
ATOM 1629 N N . ASP A 1 207 ? 17.399 -1.098 -37.486 1.00 60.16 207 ASP A N 1
ATOM 1630 C CA . ASP A 1 207 ? 17.867 -0.122 -36.484 1.00 60.16 207 ASP A CA 1
ATOM 1631 C C . ASP A 1 207 ? 17.703 -0.623 -35.032 1.00 60.16 207 ASP A C 1
ATOM 1633 O O . ASP A 1 207 ? 17.898 0.111 -34.060 1.00 60.16 207 ASP A O 1
ATOM 1637 N N . ALA A 1 208 ? 17.386 -1.915 -34.866 1.00 56.56 208 ALA A N 1
ATOM 1638 C CA . ALA A 1 208 ? 17.253 -2.574 -33.564 1.00 56.56 208 ALA A CA 1
ATOM 1639 C C . ALA A 1 208 ? 18.526 -2.460 -32.696 1.00 56.56 208 ALA A C 1
ATOM 1641 O O . ALA A 1 208 ? 18.424 -2.417 -31.469 1.00 56.56 208 ALA A O 1
ATOM 1642 N N . ASP A 1 209 ? 19.703 -2.342 -33.324 1.00 54.72 209 ASP A N 1
ATOM 1643 C CA . ASP A 1 209 ? 21.003 -2.218 -32.652 1.00 54.72 209 ASP A CA 1
ATOM 1644 C C . ASP A 1 209 ? 21.359 -0.771 -32.231 1.00 54.72 209 ASP A C 1
ATOM 1646 O O . ASP A 1 209 ? 22.200 -0.592 -31.350 1.00 54.72 209 ASP A O 1
ATOM 1650 N N . ASN A 1 210 ? 20.698 0.267 -32.774 1.00 50.78 210 ASN A N 1
ATOM 1651 C CA . ASN A 1 210 ? 20.931 1.681 -32.407 1.00 50.78 210 ASN A CA 1
ATOM 1652 C C . ASN A 1 210 ? 19.948 2.219 -31.352 1.00 50.78 210 ASN A C 1
ATOM 1654 O O . ASN A 1 210 ? 19.923 3.418 -31.066 1.00 50.78 210 ASN A O 1
ATOM 1658 N N . GLY A 1 211 ? 19.162 1.336 -30.730 1.00 54.31 211 GLY A N 1
ATOM 1659 C CA . GLY A 1 211 ? 18.218 1.711 -29.684 1.00 54.31 211 GLY A CA 1
ATOM 1660 C C . GLY A 1 211 ? 16.946 2.328 -30.253 1.00 54.31 211 GLY A C 1
ATOM 1661 O O . GLY A 1 211 ? 16.647 3.493 -29.981 1.00 54.31 211 GLY A O 1
ATOM 1662 N N . ALA A 1 212 ? 16.170 1.529 -30.995 1.00 57.56 212 ALA A N 1
ATOM 1663 C CA . ALA A 1 212 ? 14.792 1.867 -31.334 1.00 57.56 212 ALA A CA 1
ATOM 1664 C C . ALA A 1 212 ? 14.069 2.373 -30.074 1.00 57.56 212 ALA A C 1
ATOM 1666 O O . ALA A 1 212 ? 13.889 1.637 -29.099 1.00 57.56 212 ALA A O 1
ATOM 1667 N N . ARG A 1 213 ? 13.672 3.652 -30.073 1.00 68.94 213 ARG A N 1
ATOM 1668 C CA . ARG A 1 213 ? 13.003 4.273 -28.920 1.00 68.94 213 ARG A CA 1
ATOM 1669 C C . ARG A 1 213 ? 11.629 3.660 -28.648 1.00 68.94 213 ARG A C 1
ATOM 1671 O O . ARG A 1 213 ? 11.100 3.860 -27.571 1.00 68.94 213 ARG A O 1
ATOM 1678 N N . VAL A 1 214 ? 11.046 2.893 -29.566 1.00 77.44 214 VAL A N 1
ATOM 1679 C CA . VAL A 1 214 ? 9.808 2.138 -29.318 1.00 77.44 214 VAL A CA 1
ATOM 1680 C C . VAL A 1 214 ? 10.058 0.656 -29.639 1.00 77.44 214 VAL A C 1
ATOM 1682 O O . VAL A 1 214 ? 9.714 0.202 -30.727 1.00 77.44 214 VAL A O 1
ATOM 1685 N N . PRO A 1 215 ? 10.700 -0.103 -28.728 1.00 80.69 215 PRO A N 1
ATOM 1686 C CA . PRO A 1 215 ? 11.181 -1.458 -29.014 1.00 80.69 215 PRO A CA 1
ATOM 1687 C C . PRO A 1 215 ? 10.059 -2.498 -29.122 1.00 80.69 215 PRO A C 1
ATOM 1689 O O . PRO A 1 215 ? 10.204 -3.508 -29.808 1.00 80.69 215 PRO A O 1
ATOM 1692 N N . ASP A 1 216 ? 8.935 -2.274 -28.446 1.00 86.94 216 ASP A N 1
ATOM 1693 C CA . ASP A 1 216 ? 7.826 -3.215 -28.364 1.00 86.94 216 ASP A CA 1
ATOM 1694 C C . ASP A 1 216 ? 6.475 -2.506 -28.173 1.00 86.94 216 ASP A C 1
ATOM 1696 O O . ASP A 1 216 ? 6.381 -1.334 -27.795 1.00 86.94 216 ASP A O 1
ATOM 1700 N N . ILE A 1 217 ? 5.392 -3.242 -28.436 1.00 90.19 217 ILE A N 1
ATOM 1701 C CA . ILE A 1 217 ? 4.012 -2.739 -28.341 1.00 90.19 217 ILE A CA 1
ATOM 1702 C C . ILE A 1 217 ? 3.670 -2.222 -26.924 1.00 90.19 217 ILE A C 1
ATOM 1704 O O . ILE A 1 217 ? 3.078 -1.146 -26.830 1.00 90.19 217 ILE A O 1
ATOM 1708 N N . PRO A 1 218 ? 4.033 -2.906 -25.818 1.00 92.25 218 PRO A N 1
ATOM 1709 C CA . PRO A 1 218 ? 3.873 -2.363 -24.466 1.00 92.25 218 PRO A CA 1
ATOM 1710 C C . PRO A 1 218 ? 4.527 -0.992 -24.254 1.00 92.25 218 PRO A C 1
ATOM 1712 O O . PRO A 1 218 ? 3.911 -0.120 -23.635 1.00 92.25 218 PRO A O 1
ATOM 1715 N N . THR A 1 219 ? 5.725 -0.763 -24.800 1.00 90.88 219 THR A N 1
ATOM 1716 C CA . THR A 1 219 ? 6.373 0.555 -24.736 1.00 90.88 219 THR A CA 1
ATOM 1717 C C . THR A 1 219 ? 5.600 1.601 -25.541 1.00 90.88 219 THR A C 1
ATOM 1719 O O . THR A 1 219 ? 5.375 2.712 -25.058 1.00 90.88 219 THR A O 1
ATOM 1722 N N . ALA A 1 220 ? 5.086 1.240 -26.722 1.00 91.31 220 ALA A N 1
ATOM 1723 C CA . ALA A 1 220 ? 4.207 2.119 -27.495 1.00 91.31 220 ALA A CA 1
ATOM 1724 C C . ALA A 1 220 ? 2.912 2.472 -26.733 1.00 91.31 220 ALA A C 1
ATOM 1726 O O . ALA A 1 220 ? 2.470 3.621 -26.761 1.00 91.31 220 ALA A O 1
ATOM 1727 N N . TRP A 1 221 ? 2.311 1.518 -26.009 1.00 94.62 221 TRP A N 1
ATOM 1728 C CA . TRP A 1 221 ? 1.145 1.774 -25.151 1.00 94.62 221 TRP A CA 1
ATOM 1729 C C . TRP A 1 221 ? 1.457 2.748 -24.019 1.00 94.62 221 TRP A C 1
ATOM 1731 O O . TRP A 1 221 ? 0.654 3.645 -23.759 1.00 94.62 221 TRP A O 1
ATOM 1741 N N . TRP A 1 222 ? 2.607 2.592 -23.357 1.00 93.69 222 TRP A N 1
ATOM 1742 C CA . TRP A 1 222 ? 3.057 3.520 -22.320 1.00 93.69 222 TRP A CA 1
ATOM 1743 C C . TRP A 1 222 ? 3.223 4.940 -22.873 1.00 93.69 222 TRP A C 1
ATOM 1745 O O . TRP A 1 222 ? 2.678 5.886 -22.301 1.00 93.69 222 TRP A O 1
ATOM 1755 N N . MET A 1 223 ? 3.868 5.078 -24.034 1.00 92.06 223 MET A N 1
ATOM 1756 C CA . MET A 1 223 ? 4.028 6.366 -24.709 1.00 92.06 223 MET A CA 1
ATOM 1757 C C . MET A 1 223 ? 2.669 7.018 -25.015 1.00 92.06 223 MET A C 1
ATOM 1759 O O . MET A 1 223 ? 2.427 8.161 -24.628 1.00 92.06 223 MET A O 1
ATOM 1763 N N . VAL A 1 224 ? 1.739 6.280 -25.633 1.00 94.06 224 VAL A N 1
ATOM 1764 C CA . VAL A 1 224 ? 0.389 6.784 -25.953 1.00 94.06 224 VAL A CA 1
ATOM 1765 C C . VAL A 1 224 ? -0.380 7.183 -24.696 1.00 94.06 224 VAL A C 1
ATOM 1767 O O . VAL A 1 224 ? -1.046 8.220 -24.691 1.00 94.06 224 VAL A O 1
ATOM 1770 N N . LEU A 1 225 ? -0.286 6.397 -23.621 1.00 95.50 225 LEU A N 1
ATOM 1771 C CA . LEU A 1 225 ? -0.939 6.695 -22.347 1.00 95.50 225 LEU A CA 1
ATOM 1772 C C . LEU A 1 225 ? -0.454 8.028 -21.767 1.00 95.50 225 LEU A C 1
ATOM 1774 O O . LEU A 1 225 ? -1.265 8.875 -21.390 1.00 95.50 225 LEU A O 1
ATOM 1778 N N . VAL A 1 226 ? 0.861 8.224 -21.720 1.00 95.00 226 VAL A N 1
ATOM 1779 C CA . VAL A 1 226 ? 1.514 9.424 -21.183 1.00 95.00 226 VAL A CA 1
ATOM 1780 C C . VAL A 1 226 ? 1.221 10.657 -22.048 1.00 95.00 226 VAL A C 1
ATOM 1782 O O . VAL A 1 226 ? 1.034 11.750 -21.510 1.00 95.00 226 VAL A O 1
ATOM 1785 N N . THR A 1 227 ? 1.100 10.501 -23.370 1.00 93.25 227 THR A N 1
ATOM 1786 C CA . THR A 1 227 ? 0.690 11.582 -24.282 1.00 93.25 227 THR A CA 1
ATOM 1787 C C . THR A 1 227 ? -0.793 11.939 -24.137 1.00 93.25 227 THR A C 1
ATOM 1789 O O . THR A 1 227 ? -1.122 13.115 -24.001 1.00 93.25 227 THR A O 1
ATOM 1792 N N . MET A 1 228 ? -1.701 10.956 -24.112 1.00 93.31 228 MET A N 1
ATOM 1793 C CA . MET A 1 228 ? -3.155 11.183 -23.986 1.00 93.31 228 MET A CA 1
ATOM 1794 C C . MET A 1 228 ? -3.546 11.774 -22.630 1.00 93.31 228 MET A C 1
ATOM 1796 O O . MET A 1 228 ? -4.478 12.570 -22.538 1.00 93.31 228 MET A O 1
ATOM 1800 N N . THR A 1 229 ? -2.811 11.416 -21.577 1.00 94.69 229 THR A N 1
ATOM 1801 C CA . THR A 1 229 ? -2.954 12.022 -20.244 1.00 94.69 229 THR A CA 1
ATOM 1802 C C . THR A 1 229 ? -2.210 13.350 -20.109 1.00 94.69 229 THR A C 1
ATOM 1804 O O . THR A 1 229 ? -2.249 13.964 -19.045 1.00 94.69 229 THR A O 1
ATOM 1807 N N . THR A 1 230 ? -1.563 13.830 -21.178 1.00 95.38 230 THR A N 1
ATOM 1808 C CA . THR A 1 230 ? -0.784 15.079 -21.235 1.00 95.38 230 THR A CA 1
ATOM 1809 C C . THR A 1 230 ? 0.382 15.152 -20.241 1.00 95.38 230 THR A C 1
ATOM 1811 O O . THR A 1 230 ? 0.881 16.235 -19.955 1.00 95.38 230 THR A O 1
ATOM 1814 N N . VAL A 1 231 ? 0.840 14.005 -19.723 1.00 96.38 231 VAL A N 1
ATOM 1815 C CA . VAL A 1 231 ? 1.982 13.920 -18.799 1.00 96.38 231 VAL A CA 1
ATOM 1816 C C . VAL A 1 231 ? 3.301 14.155 -19.540 1.00 96.38 231 VAL A C 1
ATOM 1818 O O . VAL A 1 231 ? 4.121 14.941 -19.081 1.00 96.38 231 VAL A O 1
ATOM 1821 N N . GLY A 1 232 ? 3.494 13.502 -20.690 1.00 92.00 232 GLY A N 1
ATOM 1822 C CA . GLY A 1 232 ? 4.619 13.757 -21.599 1.00 92.00 232 GLY A CA 1
ATOM 1823 C C . GLY A 1 232 ? 6.026 13.599 -21.000 1.00 92.00 232 GLY A C 1
ATOM 1824 O O . GLY A 1 232 ? 6.829 14.515 -21.137 1.00 92.00 232 GLY A O 1
ATOM 1825 N N . TYR A 1 233 ? 6.351 12.461 -20.368 1.00 91.06 233 TYR A N 1
ATOM 1826 C CA . TYR A 1 233 ? 7.684 12.227 -19.778 1.00 91.06 233 TYR A CA 1
ATOM 1827 C C . TYR A 1 233 ? 8.848 12.369 -20.776 1.00 91.06 233 TYR A C 1
ATOM 1829 O O . TYR A 1 233 ? 9.923 12.819 -20.386 1.00 91.06 233 TYR A O 1
ATOM 1837 N N . GLY A 1 234 ? 8.640 12.003 -22.048 1.00 87.75 234 GLY A N 1
ATOM 1838 C CA . GLY A 1 234 ? 9.659 12.101 -23.102 1.00 87.75 234 GLY A CA 1
ATOM 1839 C C . GLY A 1 234 ? 10.748 11.023 -23.038 1.00 87.75 234 GLY A C 1
ATOM 1840 O O . GLY A 1 234 ? 11.766 11.143 -23.715 1.00 87.75 234 GLY A O 1
ATOM 1841 N N . ASP A 1 235 ? 10.535 9.977 -22.239 1.00 86.69 235 ASP A N 1
ATOM 1842 C CA . ASP A 1 235 ? 11.346 8.758 -22.190 1.00 86.69 235 ASP A CA 1
ATOM 1843 C C . ASP A 1 235 ? 11.265 7.961 -23.501 1.00 86.69 235 ASP A C 1
ATOM 1845 O O . ASP A 1 235 ? 12.271 7.420 -23.960 1.00 86.69 235 ASP A O 1
ATOM 1849 N N . TYR A 1 236 ? 10.099 7.991 -24.151 1.00 86.19 236 TYR A N 1
ATOM 1850 C CA . TYR A 1 236 ? 9.869 7.451 -25.488 1.00 86.19 236 TYR A CA 1
ATOM 1851 C C . TYR A 1 236 ? 9.182 8.491 -26.380 1.00 86.19 236 TYR A C 1
ATOM 1853 O O . TYR A 1 236 ? 8.291 9.218 -25.937 1.00 86.19 236 TYR A O 1
ATOM 1861 N N . SER A 1 237 ? 9.621 8.595 -27.636 1.00 81.62 237 SER A N 1
ATOM 1862 C CA . SER A 1 237 ? 9.112 9.576 -28.600 1.00 81.62 237 SER A CA 1
ATOM 1863 C C . SER A 1 237 ? 9.350 9.081 -30.028 1.00 81.62 237 SER A C 1
ATOM 1865 O O . SER A 1 237 ? 10.458 8.604 -30.292 1.00 81.62 237 SER A O 1
ATOM 1867 N N . PRO A 1 238 ? 8.376 9.237 -30.947 1.00 78.25 238 PRO A N 1
ATOM 1868 C CA . PRO A 1 238 ? 8.548 8.876 -32.350 1.00 78.25 238 PRO A CA 1
ATOM 1869 C C . PRO A 1 238 ? 9.588 9.784 -33.017 1.00 78.25 238 PRO A C 1
ATOM 1871 O O . PRO A 1 238 ? 9.692 10.967 -32.669 1.00 78.25 238 PRO A O 1
ATOM 1874 N N . GLN A 1 239 ? 10.366 9.238 -33.950 1.00 74.62 239 GLN A N 1
ATOM 1875 C CA . GLN A 1 239 ? 11.458 9.943 -34.629 1.00 74.62 239 GLN A CA 1
ATOM 1876 C C . GLN A 1 239 ? 11.379 9.892 -36.155 1.00 74.62 239 GLN A C 1
ATOM 1878 O O . GLN A 1 239 ? 12.049 10.696 -36.803 1.00 74.62 239 GLN A O 1
ATOM 1883 N N . VAL A 1 240 ? 10.521 9.048 -36.741 1.00 65.12 240 VAL A N 1
ATOM 1884 C CA . VAL A 1 240 ? 10.458 8.813 -38.201 1.00 65.12 240 VAL A CA 1
ATOM 1885 C C . VAL A 1 240 ? 10.071 10.066 -39.017 1.00 65.12 240 VAL A C 1
ATOM 1887 O O . VAL A 1 240 ? 10.185 10.089 -40.240 1.00 65.12 240 VAL A O 1
ATOM 1890 N N . ALA A 1 241 ? 9.719 11.184 -38.373 1.00 52.88 241 ALA A N 1
ATOM 1891 C CA . ALA A 1 241 ? 9.548 12.484 -39.029 1.00 52.88 241 ALA A CA 1
ATOM 1892 C C . ALA A 1 241 ? 10.857 13.150 -39.531 1.00 52.88 241 ALA A C 1
ATOM 1894 O O . ALA A 1 241 ? 10.776 14.218 -40.136 1.00 52.88 241 ALA A O 1
ATOM 1895 N N . SER A 1 242 ? 12.047 12.562 -39.339 1.00 47.53 242 SER A N 1
ATOM 1896 C CA . SER A 1 242 ? 13.308 13.065 -39.923 1.00 47.53 242 SER A CA 1
ATOM 1897 C C . SER A 1 242 ? 13.599 12.561 -41.347 1.00 47.53 242 SER A C 1
ATOM 1899 O O . SER A 1 242 ? 14.740 12.617 -41.803 1.00 47.53 242 SER A O 1
ATOM 1901 N N . VAL A 1 243 ? 12.586 12.126 -42.104 1.00 48.34 243 VAL A N 1
ATOM 1902 C CA . VAL A 1 243 ? 12.719 11.963 -43.562 1.00 48.34 243 VAL A CA 1
ATOM 1903 C C . VAL A 1 243 ? 12.658 13.348 -44.215 1.00 48.34 243 VAL A C 1
ATOM 1905 O O . VAL A 1 243 ? 11.609 13.793 -44.677 1.00 48.34 243 VAL A O 1
ATOM 1908 N N . GLY A 1 244 ? 13.795 14.050 -44.220 1.00 48.81 244 GLY A N 1
ATOM 1909 C CA . GLY A 1 244 ? 13.970 15.286 -44.983 1.00 48.81 244 GLY A CA 1
ATOM 1910 C C . GLY A 1 244 ? 14.858 16.355 -44.349 1.00 48.81 244 GLY A C 1
ATOM 1911 O O . GLY A 1 244 ? 14.391 17.483 -44.215 1.00 48.81 244 GLY A O 1
ATOM 1912 N N . GLN A 1 245 ? 16.116 16.036 -44.020 1.00 32.97 245 GLN A N 1
ATOM 1913 C CA . GLN A 1 245 ? 17.265 16.948 -44.173 1.00 32.97 245 GLN A CA 1
ATOM 1914 C C . GLN A 1 245 ? 18.515 16.157 -44.549 1.00 32.97 245 GLN A C 1
ATOM 1916 O O . GLN A 1 245 ? 18.722 15.081 -43.948 1.00 32.97 245 GLN A O 1
#

Sequence (245 aa):
ALTLRDSCYRFLASPNSSTSALLFSSFVLLISVISIITLAIENNNETIKLRNALADGTYADGTYNPELNSFQGWNIFLLVTFIIELCLRVCCYPAPWKHMMLWIDVLCVVPLSLRVALSLSGGDESKGVLRYYADVGEKPWGTLFVVLVSFSSFRFLKMTRYLLGMKILKGTLSQAQTALIIPIYLMIMNLTFFGTLIFAVEYDPHDADNGARVPDIPTAWWMVLVTMTTVGYGDYSPQVASVGQ

Radius of gyration: 24.97 Å; chains: 1; bounding box: 63×35×71 Å

Foldseek 3Di:
DQDPLNVLCCLLQPCPPDPVSVVVLVVLLVLLVVLLVVLVVVVVVLVVLLVVCVVVVVVVVLVDDDDLPPCLVVLVVSLVVLVVSLVSQVRRDDVSVVDPLSVLSVLQNVLSCVQNVQSVPDDPSPCHLSVLCVCVPVDPVSVVNVVSNVSNNSSVVSVCSVPPVNVVVVVVCVVCVVVVVVVVVVLVVQLQVQLVVLCVLQDDPVCQVVPSLNNDSVSSSVQSNCVVVVVCPVSGDGDSVPPPD

InterPro domains:
  IPR005821 Ion transport domain [PF00520] (23-240)
  IPR027359 Voltage-dependent channel domain superfamily [G3DSA:1.20.120.350] (2-167)
  IPR028325 Voltage-gated potassium channel [PTHR11537] (7-239)

Secondary structure (DSSP, 8-state):
---HHHHHHHHHH-GGG-HHHHHHHHHHHHHHHHHHHHHHHHHHHHHHHHHHHHHTSTTTTT-------TTHHHHHHHHHHHHHHHHHHHHHSSSGGG-HHHHHHHHHHHHHHHHHHHHHS--SS---HHHHHHSBTTBHHHHHHHHHHHGGGGGGGGHHHH-HHHHHHHHHHHHSHHHHHHHHHHHHHHHHHHHHHHHHHH--TTSGGG--SS-SHHHHHHHHHHHHTT----SS---GGG---